Protein AF-A0A7C0VGX3-F1 (afdb_monomer_lite)

Radius of gyration: 17.6 Å; chains: 1; bounding box: 43×31×47 Å

Structure (mmCIF, N/CA/C/O backbone):
data_AF-A0A7C0VGX3-F1
#
_entry.id   AF-A0A7C0VGX3-F1
#
loop_
_atom_site.group_PDB
_atom_site.id
_atom_site.type_symbol
_atom_site.label_atom_id
_atom_site.label_alt_id
_atom_site.label_comp_id
_atom_site.label_asym_id
_atom_site.label_entity_id
_atom_site.label_seq_id
_atom_site.pdbx_PDB_ins_code
_atom_site.Cartn_x
_atom_site.Cartn_y
_atom_site.Cartn_z
_atom_site.occupancy
_atom_site.B_iso_or_equiv
_atom_site.auth_seq_id
_atom_site.auth_comp_id
_atom_site.auth_asym_id
_atom_site.auth_atom_id
_atom_site.pdbx_PDB_model_num
ATOM 1 N N . MET A 1 1 ? -13.820 -1.437 10.250 1.00 96.38 1 MET A N 1
ATOM 2 C CA . MET A 1 1 ? -12.338 -1.357 10.252 1.00 96.38 1 MET A CA 1
ATOM 3 C C . MET A 1 1 ? -11.871 0.095 10.330 1.00 96.38 1 MET A C 1
ATOM 5 O O . MET A 1 1 ? -12.613 0.971 9.898 1.00 96.38 1 MET A O 1
ATOM 9 N N . LEU A 1 2 ? -10.669 0.352 10.860 1.00 96.75 2 LEU A N 1
ATOM 10 C CA . LEU A 1 2 ? -10.049 1.684 10.857 1.00 96.75 2 LEU A CA 1
ATOM 11 C C . LEU A 1 2 ? -9.130 1.812 9.638 1.00 96.75 2 LEU A C 1
ATOM 13 O O . LEU A 1 2 ? -8.153 1.074 9.555 1.00 96.75 2 LEU A O 1
ATOM 17 N N . TYR A 1 3 ? -9.412 2.740 8.723 1.00 96.75 3 TYR A N 1
ATOM 18 C CA . TYR A 1 3 ? -8.511 3.057 7.612 1.00 96.75 3 TYR A CA 1
ATOM 19 C C . TYR A 1 3 ? -7.543 4.180 8.004 1.00 96.75 3 TYR A C 1
ATOM 21 O O . TYR A 1 3 ? -7.957 5.178 8.596 1.00 96.75 3 TYR A O 1
ATOM 29 N N . THR A 1 4 ? -6.262 4.016 7.680 1.00 95.44 4 THR A N 1
ATOM 30 C CA . THR A 1 4 ? -5.202 5.006 7.917 1.00 95.44 4 THR A CA 1
ATOM 31 C C . THR A 1 4 ? -4.576 5.421 6.592 1.00 95.44 4 THR A C 1
ATOM 33 O O . THR A 1 4 ? -4.555 4.638 5.645 1.00 95.44 4 THR A O 1
ATOM 36 N N . ILE A 1 5 ? -4.067 6.651 6.516 1.00 93.75 5 ILE A N 1
ATOM 37 C CA . ILE A 1 5 ? -3.496 7.231 5.290 1.00 93.75 5 ILE A CA 1
ATOM 38 C C . ILE A 1 5 ? -2.104 7.791 5.547 1.00 93.75 5 ILE A C 1
ATOM 40 O O . ILE A 1 5 ? -1.707 8.063 6.682 1.00 93.75 5 ILE A O 1
ATOM 44 N N . ASN A 1 6 ? -1.364 8.028 4.473 1.00 89.31 6 ASN A N 1
ATOM 45 C CA . ASN A 1 6 ? -0.208 8.902 4.504 1.00 89.31 6 ASN A CA 1
ATOM 46 C C . ASN A 1 6 ? -0.662 10.383 4.494 1.00 89.31 6 ASN A C 1
ATOM 48 O O . ASN A 1 6 ? -1.525 10.751 3.701 1.00 89.31 6 ASN A O 1
ATOM 52 N N . PRO A 1 7 ? -0.047 11.286 5.276 1.00 87.50 7 PRO A N 1
ATOM 53 C CA . PRO A 1 7 ? -0.296 12.724 5.218 1.00 87.50 7 PRO A CA 1
ATOM 54 C C . PRO A 1 7 ? -0.115 13.313 3.814 1.00 87.50 7 PRO A C 1
ATOM 56 O O . PRO A 1 7 ? -0.797 14.268 3.448 1.00 87.50 7 PRO A O 1
ATOM 59 N N . ARG A 1 8 ? 0.756 12.719 2.987 1.00 87.06 8 ARG A N 1
ATOM 60 C CA . ARG A 1 8 ? 0.879 13.092 1.573 1.00 87.06 8 ARG A CA 1
ATOM 61 C C . ARG A 1 8 ? -0.355 12.746 0.753 1.00 87.06 8 ARG A C 1
ATOM 63 O O . ARG A 1 8 ? -0.632 13.471 -0.193 1.00 87.06 8 ARG A O 1
ATOM 70 N N . GLU A 1 9 ? -1.089 11.689 1.084 1.00 89.75 9 GLU A N 1
ATOM 71 C CA . GLU A 1 9 ? -2.363 11.402 0.420 1.00 89.75 9 GLU A CA 1
ATOM 72 C C . GLU A 1 9 ? -3.372 12.508 0.715 1.00 89.75 9 GLU A C 1
ATOM 74 O O . GLU A 1 9 ? -3.961 13.048 -0.213 1.00 89.75 9 GLU A O 1
ATOM 79 N N . ALA A 1 10 ? -3.493 12.933 1.977 1.00 88.75 10 ALA A N 1
ATOM 80 C CA . ALA A 1 10 ? -4.389 14.030 2.341 1.00 88.75 10 ALA A CA 1
ATOM 81 C C . ALA A 1 10 ? -4.028 15.347 1.633 1.00 88.75 10 ALA A C 1
ATOM 83 O O . ALA A 1 10 ? -4.916 16.070 1.190 1.00 88.75 10 ALA A O 1
ATOM 84 N N . MET A 1 11 ? -2.732 15.656 1.523 1.00 90.25 11 MET A N 1
ATOM 85 C CA . MET A 1 11 ? -2.267 16.939 0.991 1.00 90.25 11 MET A CA 1
ATOM 86 C C . MET A 1 11 ? -2.138 16.972 -0.539 1.00 90.25 11 MET A C 1
ATOM 88 O O . MET A 1 11 ? -2.475 17.976 -1.159 1.00 90.25 11 MET A O 1
ATOM 92 N N . PHE A 1 12 ? -1.620 15.906 -1.151 1.00 91.19 12 PHE A N 1
ATOM 93 C CA . PHE A 1 12 ? -1.199 15.901 -2.559 1.00 91.19 12 PHE A CA 1
ATOM 94 C C . PHE A 1 12 ? -1.928 14.869 -3.417 1.00 91.19 12 PHE A C 1
ATOM 96 O O . PHE A 1 12 ? -2.030 15.059 -4.628 1.00 91.19 12 PHE A O 1
ATOM 103 N N . PHE A 1 13 ? -2.442 13.791 -2.821 1.00 90.75 13 PHE A N 1
ATOM 104 C CA . PHE A 1 13 ? -3.090 12.705 -3.560 1.00 90.75 13 PHE A CA 1
ATOM 105 C C . PHE A 1 13 ? -4.480 12.360 -3.006 1.00 90.75 13 PHE A C 1
ATOM 107 O O . PHE A 1 13 ? -4.767 11.185 -2.803 1.00 90.75 13 PHE A O 1
ATOM 114 N N . PRO A 1 14 ? -5.398 13.328 -2.810 1.00 91.06 14 PRO A N 1
ATOM 115 C CA . PRO A 1 14 ? -6.698 13.052 -2.184 1.00 91.06 14 PRO A CA 1
ATOM 116 C C . PRO A 1 14 ? -7.542 12.038 -2.975 1.00 91.06 14 PRO A C 1
ATOM 118 O O . PRO A 1 14 ? -8.427 11.378 -2.429 1.00 91.06 14 PRO A O 1
ATOM 121 N N . LEU A 1 15 ? -7.244 11.866 -4.268 1.00 93.62 15 LEU A N 1
ATOM 122 C CA . LEU A 1 15 ? -7.867 10.855 -5.116 1.00 93.62 15 LEU A CA 1
ATOM 123 C C . LEU A 1 15 ? -7.566 9.414 -4.667 1.00 93.62 15 LEU A C 1
ATOM 125 O O . LEU A 1 15 ? -8.409 8.551 -4.908 1.00 93.62 15 LEU A O 1
ATOM 129 N N . SER A 1 16 ? -6.434 9.136 -4.004 1.00 92.25 16 SER A N 1
ATOM 130 C CA . SER A 1 16 ? -6.150 7.797 -3.457 1.00 92.25 16 SER A CA 1
ATOM 131 C C . SER A 1 16 ? -7.124 7.446 -2.332 1.00 92.25 16 SER A C 1
ATOM 133 O O . SER A 1 16 ? -7.673 6.346 -2.308 1.00 92.25 16 SER A O 1
ATOM 135 N N . ILE A 1 17 ? -7.442 8.416 -1.470 1.00 93.56 17 ILE A N 1
ATOM 136 C CA . ILE A 1 17 ? -8.405 8.266 -0.372 1.00 93.56 17 ILE A CA 1
ATOM 137 C C . ILE A 1 17 ? -9.808 8.013 -0.934 1.00 93.56 17 ILE A C 1
ATOM 139 O O . ILE A 1 17 ? -10.510 7.105 -0.488 1.00 93.56 17 ILE A O 1
ATOM 143 N N . ILE A 1 18 ? -10.203 8.765 -1.968 1.00 95.25 18 ILE A N 1
ATOM 144 C CA . ILE A 1 18 ? -11.479 8.547 -2.664 1.00 95.25 18 ILE A CA 1
ATOM 145 C C . ILE A 1 18 ? -11.512 7.157 -3.317 1.00 95.25 18 ILE A C 1
ATOM 147 O O . ILE A 1 18 ? -12.539 6.480 -3.265 1.00 95.25 18 ILE A O 1
ATOM 151 N N . ALA A 1 19 ? -10.410 6.711 -3.927 1.00 95.56 19 ALA A N 1
ATOM 152 C CA . ALA A 1 19 ? -10.321 5.385 -4.530 1.00 95.56 19 ALA A CA 1
ATOM 153 C C . ALA A 1 19 ? -10.475 4.272 -3.481 1.00 95.56 19 ALA A C 1
ATOM 155 O O . ALA A 1 19 ? -11.266 3.353 -3.694 1.00 95.56 19 ALA A O 1
ATOM 156 N N . ALA A 1 20 ? -9.808 4.390 -2.329 1.00 96.25 20 ALA A N 1
ATOM 157 C CA . ALA A 1 20 ? -9.978 3.470 -1.206 1.00 96.25 20 ALA A CA 1
ATOM 158 C C . ALA A 1 20 ? -11.438 3.442 -0.720 1.00 96.25 20 ALA A C 1
ATOM 160 O O . ALA A 1 20 ? -12.037 2.371 -0.628 1.00 96.25 20 ALA A O 1
ATOM 161 N N . GLY A 1 21 ? -12.062 4.610 -0.530 1.00 96.88 21 GLY A N 1
ATOM 162 C CA . GLY A 1 21 ? -13.475 4.712 -0.155 1.00 96.88 21 GLY A CA 1
ATOM 163 C C . GLY A 1 21 ? -14.421 4.033 -1.155 1.00 96.88 21 GLY A C 1
ATOM 164 O O . GLY A 1 21 ? -15.338 3.322 -0.748 1.00 96.88 21 GLY A O 1
ATOM 165 N N . LYS A 1 22 ? -14.171 4.174 -2.465 1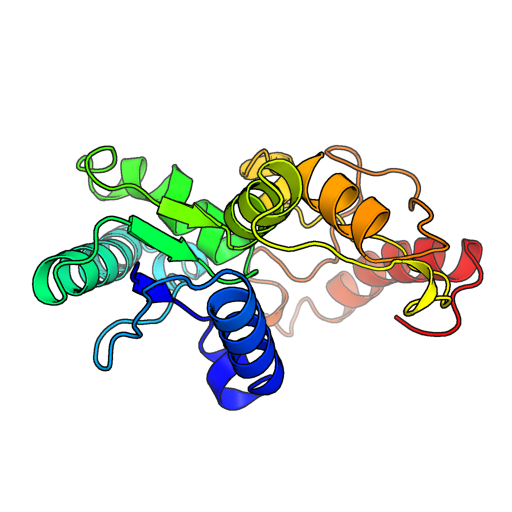.00 97.56 22 LYS A N 1
ATOM 166 C CA . LYS A 1 22 ? -14.938 3.481 -3.519 1.00 97.56 22 LYS A CA 1
ATOM 167 C C . LYS A 1 22 ? -14.773 1.964 -3.460 1.00 97.56 22 LYS A C 1
ATOM 169 O O . LYS A 1 22 ? -15.750 1.246 -3.656 1.00 97.56 22 LYS A O 1
ATOM 174 N N . ILE A 1 23 ? -13.565 1.475 -3.183 1.00 97.81 23 ILE A N 1
ATOM 175 C CA . ILE A 1 23 ? -13.302 0.042 -2.999 1.00 97.81 23 ILE A CA 1
ATOM 176 C C . ILE A 1 23 ? -14.081 -0.479 -1.788 1.00 97.81 23 ILE A C 1
ATOM 178 O O . ILE A 1 23 ? -14.755 -1.500 -1.890 1.00 97.81 23 ILE A O 1
ATOM 182 N N . PHE A 1 24 ? -14.037 0.232 -0.660 1.00 98.06 24 PHE A N 1
ATOM 183 C CA . PHE A 1 24 ? -14.751 -0.171 0.554 1.00 98.06 24 PHE A CA 1
ATOM 184 C C . PHE A 1 24 ? -16.265 -0.159 0.352 1.00 98.06 24 PHE A C 1
ATOM 186 O O . PHE A 1 24 ? -16.937 -1.111 0.740 1.00 98.06 24 PHE A O 1
ATOM 193 N N . TYR A 1 25 ? -16.790 0.859 -0.334 1.00 98.12 25 TYR A N 1
ATOM 194 C CA . TYR A 1 25 ? -18.196 0.918 -0.723 1.00 98.12 25 TYR A CA 1
ATOM 195 C C . TYR A 1 25 ? -18.595 -0.275 -1.602 1.00 98.12 25 TYR A C 1
ATOM 197 O O . TYR A 1 25 ? -19.573 -0.956 -1.305 1.00 98.12 25 TYR A O 1
ATOM 205 N N . ALA A 1 26 ? -17.812 -0.582 -2.643 1.00 98.12 26 ALA A N 1
ATOM 206 C CA . ALA A 1 26 ? -18.078 -1.713 -3.531 1.00 98.12 26 ALA A CA 1
ATOM 207 C C . ALA A 1 26 ? -18.038 -3.066 -2.798 1.00 98.12 26 ALA A C 1
ATOM 209 O O . ALA A 1 26 ? -18.820 -3.957 -3.115 1.00 98.12 26 ALA A O 1
ATOM 210 N N . ALA A 1 27 ? -17.161 -3.210 -1.801 1.00 98.19 27 ALA A N 1
ATOM 211 C CA . ALA A 1 27 ? -17.090 -4.395 -0.949 1.00 98.19 27 ALA A CA 1
ATOM 212 C C . ALA A 1 27 ? -18.186 -4.455 0.129 1.00 98.19 27 ALA A C 1
ATOM 214 O O . ALA A 1 27 ? -18.252 -5.459 0.842 1.00 98.19 27 ALA A O 1
ATOM 215 N N . GLN A 1 28 ? -19.002 -3.403 0.283 1.00 97.44 28 GLN A N 1
ATOM 216 C CA . GLN A 1 28 ? -19.931 -3.210 1.406 1.00 97.44 28 GLN A CA 1
ATOM 217 C C . GLN A 1 28 ? -19.226 -3.298 2.769 1.00 97.44 28 GLN A C 1
ATOM 219 O O . GLN A 1 28 ? -19.728 -3.891 3.720 1.00 97.44 28 GLN A O 1
ATOM 224 N N . GLU A 1 29 ? -18.011 -2.761 2.849 1.00 97.31 29 GLU A N 1
ATOM 225 C CA . GLU A 1 29 ? -17.216 -2.795 4.068 1.00 97.31 29 GLU A CA 1
ATOM 226 C C . GLU A 1 29 ? -17.634 -1.692 5.044 1.00 97.31 29 GLU A C 1
ATOM 228 O O . GLU A 1 29 ? -17.806 -0.534 4.659 1.00 97.31 29 GLU A O 1
ATOM 233 N N . SER A 1 30 ? -17.735 -2.039 6.328 1.00 97.25 30 SER A N 1
ATOM 234 C CA . SER A 1 30 ? -17.942 -1.060 7.393 1.00 97.25 30 SER A CA 1
ATOM 235 C C . SER A 1 30 ? -16.594 -0.473 7.795 1.00 97.25 30 SER A C 1
ATOM 237 O O . SER A 1 30 ? -15.740 -1.153 8.377 1.00 97.25 30 SER A O 1
ATOM 239 N N . TRP A 1 31 ? -16.369 0.799 7.479 1.00 97.19 31 TRP A N 1
ATOM 240 C CA . TRP A 1 31 ? -15.091 1.463 7.706 1.00 97.19 31 TRP A CA 1
ATOM 241 C C . TRP A 1 31 ? -15.265 2.866 8.272 1.00 97.19 31 TRP A C 1
ATOM 243 O O . TRP A 1 31 ? -16.307 3.498 8.124 1.00 97.19 31 TRP A O 1
ATOM 253 N N . THR A 1 32 ? -14.221 3.339 8.942 1.00 96.31 32 THR A N 1
ATOM 254 C CA . THR A 1 32 ? -14.146 4.699 9.470 1.00 96.31 32 THR A CA 1
ATOM 255 C C . THR A 1 32 ? -12.719 5.228 9.382 1.00 96.31 32 THR A C 1
ATOM 257 O O . THR A 1 32 ? -11.775 4.484 9.091 1.00 96.31 32 THR A O 1
ATOM 260 N N . PHE A 1 33 ? -12.575 6.519 9.650 1.00 91.56 33 PHE A N 1
ATOM 261 C CA . PHE A 1 33 ? -11.328 7.260 9.637 1.00 91.56 33 PHE A CA 1
ATOM 262 C C . PHE A 1 33 ? -11.205 8.068 10.933 1.00 91.56 33 PHE A C 1
ATOM 264 O O . PHE A 1 33 ? -12.169 8.684 11.384 1.00 91.56 33 PHE A O 1
ATOM 271 N N . SER A 1 34 ? -10.027 8.053 11.555 1.00 94.31 34 SER A N 1
ATOM 272 C CA . SER A 1 34 ? -9.790 8.768 12.814 1.00 94.31 34 SER A CA 1
ATOM 273 C C . SER A 1 34 ? -9.552 10.256 12.564 1.00 94.31 34 SER A C 1
ATOM 275 O O . SER A 1 34 ? -8.758 10.613 11.700 1.00 94.31 34 SER A O 1
ATOM 277 N N . SER A 1 35 ? -10.179 11.132 13.351 1.00 92.00 35 SER A N 1
ATOM 278 C CA . SER A 1 35 ? -9.936 12.582 13.298 1.00 92.00 35 SER A CA 1
ATOM 279 C C . SER A 1 35 ? -8.671 13.027 14.045 1.00 92.00 35 SER A C 1
ATOM 281 O O . SER A 1 35 ? -8.211 14.145 13.843 1.00 92.00 35 SER A O 1
ATOM 283 N N . GLU A 1 36 ? -8.103 12.174 14.903 1.00 89.62 36 GLU A N 1
ATOM 284 C CA . GLU A 1 36 ? -6.982 12.531 15.789 1.00 89.62 36 GLU A CA 1
ATOM 285 C C . GLU A 1 36 ? -5.676 11.823 15.408 1.00 89.62 36 GLU A C 1
ATOM 287 O O . GLU A 1 36 ? -4.600 12.403 15.512 1.00 89.62 36 GLU A O 1
ATOM 292 N N . ASN A 1 37 ? -5.750 10.554 14.989 1.00 89.56 37 ASN A N 1
ATOM 293 C CA . ASN A 1 37 ? -4.577 9.713 14.734 1.00 89.56 37 ASN A CA 1
ATOM 294 C C . ASN A 1 37 ? -4.832 8.800 13.531 1.00 89.56 37 ASN A C 1
ATOM 296 O O . ASN A 1 37 ? -5.389 7.711 13.681 1.00 89.56 37 ASN A O 1
ATOM 300 N N . PHE A 1 38 ? -4.434 9.265 12.349 1.00 89.94 38 PHE A N 1
ATOM 301 C CA . PHE A 1 38 ? -4.653 8.579 11.072 1.00 89.94 38 PHE A CA 1
ATOM 302 C C . PHE A 1 38 ? -3.377 8.365 10.246 1.00 89.94 38 PHE A C 1
ATOM 304 O O . PHE A 1 38 ? -3.442 7.696 9.217 1.00 89.94 38 PHE A O 1
ATOM 311 N N . ASP A 1 39 ? -2.241 8.941 10.659 1.00 91.19 39 ASP A N 1
ATOM 312 C CA . ASP A 1 39 ? -0.976 8.862 9.923 1.00 91.19 39 ASP A CA 1
ATOM 313 C C . ASP A 1 39 ? -0.334 7.479 10.061 1.00 91.19 39 ASP A C 1
ATOM 315 O O . ASP A 1 39 ? 0.033 7.052 11.155 1.00 91.19 39 ASP A O 1
ATOM 319 N N . VAL A 1 40 ? -0.144 6.808 8.928 1.00 90.38 40 VAL A N 1
ATOM 320 C CA . VAL A 1 40 ? 0.530 5.509 8.851 1.00 90.38 40 VAL A CA 1
ATOM 321 C C . VAL A 1 40 ? 2.053 5.599 8.714 1.00 90.38 40 VAL A C 1
ATOM 323 O O . VAL A 1 40 ? 2.753 4.605 8.877 1.00 90.38 40 VAL A O 1
ATOM 326 N N . THR A 1 41 ? 2.591 6.771 8.391 1.00 89.81 41 THR A N 1
ATOM 327 C CA . THR A 1 41 ? 3.990 6.964 7.989 1.00 89.81 41 THR A CA 1
ATOM 328 C C . THR A 1 41 ? 4.965 6.639 9.104 1.00 89.81 41 THR A C 1
ATOM 330 O O . THR A 1 41 ? 6.049 6.174 8.800 1.00 89.81 41 THR A O 1
ATOM 333 N N . ASN A 1 42 ? 4.618 6.867 10.371 1.00 90.94 42 ASN A N 1
ATOM 334 C CA . ASN A 1 42 ? 5.525 6.645 11.498 1.00 90.94 42 ASN A CA 1
ATOM 335 C C . ASN A 1 42 ? 6.911 7.297 11.263 1.00 90.94 42 ASN A C 1
ATOM 337 O O . ASN A 1 42 ? 7.906 6.651 10.911 1.00 90.94 42 ASN A O 1
ATOM 341 N N . TYR A 1 43 ? 6.970 8.618 11.443 1.00 88.69 43 TYR A N 1
ATOM 342 C CA . TYR A 1 43 ? 8.206 9.388 11.271 1.00 88.69 43 TYR A CA 1
ATOM 343 C C . TYR A 1 43 ? 9.300 9.037 12.293 1.00 88.69 43 TYR A C 1
ATOM 345 O O . TYR A 1 43 ? 10.466 9.317 12.033 1.00 88.69 43 TYR A O 1
ATOM 353 N N . GLY A 1 44 ? 8.964 8.361 13.397 1.00 90.69 44 GLY A N 1
ATOM 354 C CA . GLY A 1 44 ? 9.953 7.830 14.337 1.00 90.69 44 GLY A CA 1
ATOM 355 C C . GLY A 1 44 ? 10.886 6.825 13.661 1.00 90.69 44 GLY A C 1
ATOM 356 O O . GLY A 1 44 ? 12.101 6.990 13.720 1.00 90.69 44 GLY A O 1
ATOM 357 N N . LEU A 1 45 ? 10.341 5.866 12.895 1.00 87.88 45 LEU A N 1
ATOM 358 C CA . LEU A 1 45 ? 11.166 4.953 12.088 1.00 87.88 45 LEU A CA 1
ATOM 359 C C . LEU A 1 45 ? 11.998 5.708 11.043 1.00 87.88 45 LEU A C 1
ATOM 361 O O . LEU A 1 45 ? 13.142 5.351 10.782 1.00 87.88 45 LEU A O 1
ATOM 365 N N . TYR A 1 46 ? 11.425 6.747 10.432 1.00 83.31 46 TYR A N 1
ATOM 366 C CA . TYR A 1 46 ? 12.120 7.543 9.420 1.00 83.31 46 TYR A CA 1
ATOM 367 C C . TYR A 1 46 ? 13.353 8.266 9.986 1.00 83.31 46 TYR A C 1
ATOM 369 O O . TYR A 1 46 ? 14.374 8.349 9.302 1.00 83.31 46 TYR A O 1
ATOM 377 N N . SER A 1 47 ? 13.261 8.757 11.223 1.00 87.12 47 SER A N 1
ATOM 378 C CA . SER A 1 47 ? 14.335 9.473 11.922 1.00 87.12 47 SER A CA 1
ATOM 379 C C . SER A 1 47 ? 15.236 8.568 12.772 1.00 87.12 47 SER A C 1
ATOM 381 O O . SER A 1 47 ? 16.234 9.044 13.303 1.00 87.12 47 SER A O 1
ATOM 383 N N . GLY A 1 48 ? 14.921 7.274 12.894 1.00 88.75 48 GLY A N 1
ATOM 384 C CA . GLY A 1 48 ? 15.656 6.338 13.752 1.00 88.75 48 GLY A CA 1
ATOM 385 C C . GLY A 1 48 ? 15.369 6.502 15.251 1.00 88.75 48 GLY A C 1
ATOM 386 O O . GLY A 1 48 ? 16.167 6.066 16.076 1.00 88.75 48 GLY A O 1
ATOM 387 N N . GLU A 1 49 ? 14.244 7.120 15.612 1.00 92.94 49 GLU A N 1
ATOM 388 C CA . GLU A 1 49 ? 13.837 7.365 16.996 1.00 92.94 49 GLU A CA 1
ATOM 389 C C . GLU A 1 49 ? 12.793 6.338 17.444 1.00 92.94 49 GLU A C 1
ATOM 391 O O . GLU A 1 49 ? 11.593 6.487 17.192 1.00 92.94 49 GLU A O 1
ATOM 396 N N . ASN A 1 50 ? 13.253 5.284 18.123 1.00 92.69 50 ASN A N 1
ATOM 397 C CA . ASN A 1 50 ? 12.409 4.159 18.539 1.00 92.69 50 ASN A CA 1
ATOM 398 C C . ASN A 1 50 ? 11.269 4.572 19.484 1.00 92.69 50 ASN A C 1
ATOM 400 O O . ASN A 1 50 ? 10.162 4.056 19.349 1.00 92.69 50 ASN A O 1
ATOM 404 N N . ASP A 1 51 ? 11.501 5.523 20.392 1.00 93.19 51 ASP A N 1
ATOM 405 C CA . ASP A 1 51 ? 10.475 5.977 21.342 1.00 93.19 51 ASP A CA 1
ATOM 406 C C . ASP A 1 51 ? 9.341 6.728 20.630 1.00 93.19 51 ASP A C 1
ATOM 408 O O . ASP A 1 51 ? 8.158 6.492 20.888 1.00 93.19 51 ASP A O 1
ATOM 412 N N . LEU A 1 52 ? 9.684 7.580 19.656 1.00 93.94 52 LEU A N 1
ATOM 413 C CA . LEU A 1 52 ? 8.694 8.220 18.790 1.00 93.94 52 LEU A CA 1
ATOM 414 C C . LEU A 1 52 ? 7.982 7.192 17.912 1.00 93.94 52 LEU A C 1
ATOM 416 O O . LEU A 1 52 ? 6.770 7.283 17.705 1.00 93.94 52 LEU A O 1
ATOM 420 N N . ALA A 1 53 ? 8.711 6.189 17.425 1.00 92.88 53 ALA A N 1
ATOM 421 C CA . ALA A 1 53 ? 8.132 5.134 16.613 1.00 92.88 53 ALA A CA 1
ATOM 422 C C . ALA A 1 53 ? 7.111 4.298 17.403 1.00 92.88 53 ALA A C 1
ATOM 424 O O . ALA A 1 53 ? 6.011 4.047 16.900 1.00 92.88 53 ALA A O 1
ATOM 425 N N . ALA A 1 54 ? 7.420 3.958 18.660 1.00 91.62 54 ALA A N 1
ATOM 426 C CA . ALA A 1 54 ? 6.484 3.345 19.599 1.00 91.62 54 ALA A CA 1
ATOM 427 C C . ALA A 1 54 ? 5.259 4.236 19.829 1.00 91.62 54 ALA A C 1
ATOM 429 O O . ALA A 1 54 ? 4.123 3.756 19.758 1.00 91.62 54 ALA A O 1
ATOM 430 N N . LEU A 1 55 ? 5.474 5.531 20.081 1.00 92.25 55 LEU A N 1
ATOM 431 C CA . LEU A 1 55 ? 4.407 6.489 20.360 1.00 92.25 55 LEU A CA 1
ATOM 432 C C . LEU A 1 55 ? 3.407 6.579 19.202 1.00 92.25 55 LEU A C 1
ATOM 434 O O . LEU A 1 55 ? 2.197 6.504 19.433 1.00 92.25 55 LEU A O 1
ATOM 438 N N . PHE A 1 56 ? 3.887 6.721 17.964 1.00 92.25 56 PHE A N 1
ATOM 439 C CA . PHE A 1 56 ? 3.019 6.847 16.791 1.00 92.25 56 PHE A CA 1
ATOM 440 C C . PHE A 1 56 ? 2.206 5.579 16.537 1.00 92.25 56 PHE A C 1
ATOM 442 O O . PHE A 1 56 ? 0.985 5.659 16.390 1.00 92.25 56 PHE A O 1
ATOM 449 N N . SER A 1 57 ? 2.837 4.407 16.577 1.00 90.62 57 SER A N 1
ATOM 450 C CA . SER A 1 57 ? 2.112 3.146 16.411 1.00 90.62 57 SER A CA 1
ATOM 451 C C . SER A 1 57 ? 1.086 2.913 17.531 1.00 90.62 57 SER A C 1
ATOM 453 O O . SER A 1 57 ? -0.042 2.491 17.276 1.00 90.62 57 SER A O 1
ATOM 455 N N . THR A 1 58 ? 1.429 3.265 18.775 1.00 90.19 58 THR A N 1
ATOM 456 C CA . THR A 1 58 ? 0.514 3.164 19.927 1.00 90.19 58 THR A CA 1
ATOM 457 C C . THR A 1 58 ? -0.701 4.081 19.771 1.00 90.19 58 THR A C 1
ATOM 459 O O . THR A 1 58 ? -1.813 3.713 20.146 1.00 90.19 58 THR A O 1
ATOM 462 N N . ARG A 1 59 ? -0.533 5.274 19.189 1.00 91.75 59 ARG A N 1
ATOM 463 C CA . ARG A 1 59 ? -1.651 6.189 18.911 1.00 91.75 59 ARG A CA 1
ATOM 464 C C . ARG A 1 59 ? -2.650 5.600 17.917 1.00 91.75 59 ARG A C 1
ATOM 466 O O . ARG A 1 59 ? -3.853 5.744 18.129 1.00 91.75 59 ARG A O 1
ATOM 473 N N . LEU A 1 60 ? -2.176 4.905 16.881 1.00 91.19 60 LEU A N 1
ATOM 474 C CA . LEU A 1 60 ? -3.055 4.213 15.932 1.00 91.19 60 LEU A CA 1
ATOM 475 C C . LEU A 1 60 ? -3.841 3.083 16.605 1.00 91.19 60 LEU A C 1
ATOM 477 O O . LEU A 1 60 ? -5.046 2.960 16.385 1.00 91.19 60 LEU A O 1
ATOM 481 N N . ILE A 1 61 ? -3.187 2.304 17.472 1.00 91.12 61 ILE A N 1
ATOM 482 C CA . ILE A 1 61 ? -3.847 1.268 18.279 1.00 91.12 61 ILE A CA 1
ATOM 483 C C . ILE A 1 61 ? -4.948 1.879 19.154 1.00 91.12 61 ILE A C 1
ATOM 485 O O . ILE A 1 61 ? -6.097 1.444 19.089 1.00 91.12 61 ILE A O 1
ATOM 489 N N . LYS A 1 62 ? -4.636 2.944 19.900 1.00 91.88 62 LYS A N 1
ATOM 490 C CA . LYS A 1 62 ? -5.615 3.629 20.756 1.00 91.88 62 LYS A CA 1
ATOM 491 C C . LYS A 1 62 ? -6.787 4.200 19.960 1.00 91.88 62 LYS A C 1
ATOM 493 O O . LYS A 1 62 ? -7.926 4.125 20.409 1.00 91.88 62 LYS A O 1
ATOM 498 N N . ALA A 1 63 ? -6.538 4.746 18.769 1.00 93.88 63 ALA A N 1
ATOM 499 C CA . ALA A 1 63 ? -7.606 5.226 17.894 1.00 93.88 63 ALA A CA 1
ATOM 500 C C . ALA A 1 63 ? -8.516 4.085 17.423 1.00 93.88 63 ALA A C 1
ATOM 502 O O . ALA A 1 63 ? -9.737 4.229 17.436 1.00 93.88 63 ALA A O 1
ATOM 503 N N . LYS A 1 64 ? -7.934 2.933 17.064 1.00 93.75 64 LYS A N 1
ATOM 504 C CA . LYS A 1 64 ? -8.684 1.723 16.707 1.00 93.75 64 LYS A CA 1
ATOM 505 C C . LYS A 1 64 ? -9.598 1.283 17.853 1.00 93.75 64 LYS A C 1
ATOM 507 O O . LYS A 1 64 ? -10.764 0.989 17.608 1.00 93.75 64 LYS A O 1
ATOM 512 N N . GLU A 1 65 ? -9.083 1.249 19.080 1.00 93.62 65 GLU A N 1
ATOM 513 C CA . GLU A 1 65 ? -9.841 0.870 20.280 1.00 93.62 65 GLU A CA 1
ATOM 514 C C . GLU A 1 65 ? -10.952 1.870 20.606 1.00 93.62 65 GLU A C 1
ATOM 516 O O . GLU A 1 65 ? -12.105 1.471 20.751 1.00 93.62 65 GLU A O 1
ATOM 521 N N . LYS A 1 66 ? -10.636 3.172 20.629 1.00 95.44 66 LYS A N 1
ATOM 522 C CA . LYS A 1 66 ? -11.600 4.259 20.878 1.00 95.44 66 LYS A CA 1
ATOM 523 C C . LYS A 1 66 ? -12.774 4.229 19.897 1.00 95.44 66 LYS A C 1
ATOM 525 O O . LYS A 1 66 ? -13.901 4.512 20.284 1.00 95.44 66 LYS A O 1
ATOM 530 N N . LEU A 1 67 ? -12.513 3.882 18.637 1.00 96.50 67 LEU A N 1
ATOM 531 C CA . LEU A 1 67 ? -13.524 3.793 17.580 1.00 96.50 67 LEU A CA 1
ATOM 532 C C . LEU A 1 67 ? -14.181 2.405 17.474 1.00 96.50 67 LEU A C 1
ATOM 534 O O . LEU A 1 67 ? -14.923 2.161 16.525 1.00 96.50 67 LEU A O 1
ATOM 538 N N . GLY A 1 68 ? -13.886 1.471 18.387 1.00 95.81 68 GLY A N 1
ATOM 539 C CA . GLY A 1 68 ? -14.462 0.121 18.380 1.00 95.81 68 GLY A CA 1
ATOM 540 C C . GLY A 1 68 ? -14.102 -0.712 17.142 1.00 95.81 68 GLY A C 1
ATOM 541 O O . GLY A 1 68 ? -14.810 -1.653 16.782 1.00 95.81 68 GLY A O 1
ATOM 542 N N . CYS A 1 69 ? -13.015 -0.370 16.448 1.00 95.94 69 CYS A N 1
ATOM 543 C CA . CYS A 1 69 ? -12.599 -1.051 15.230 1.00 95.94 69 CYS A CA 1
ATOM 544 C C . CYS A 1 69 ? -11.873 -2.366 15.541 1.00 95.94 69 CYS A C 1
ATOM 546 O O . CYS A 1 69 ? -11.036 -2.454 16.440 1.00 95.94 69 CYS A O 1
ATOM 548 N N . GLN A 1 70 ? -12.144 -3.396 14.740 1.00 94.81 70 GLN A N 1
ATOM 549 C CA . GLN A 1 70 ? -11.518 -4.712 14.914 1.00 94.81 70 GLN A CA 1
ATOM 550 C C . GLN A 1 70 ? -10.072 -4.734 14.404 1.00 94.81 70 GLN A C 1
ATOM 552 O O . GLN A 1 70 ? -9.182 -5.263 15.070 1.00 94.81 70 GLN A O 1
ATOM 557 N N . GLU A 1 71 ? -9.816 -4.078 13.273 1.00 94.81 71 GLU A N 1
ATOM 558 C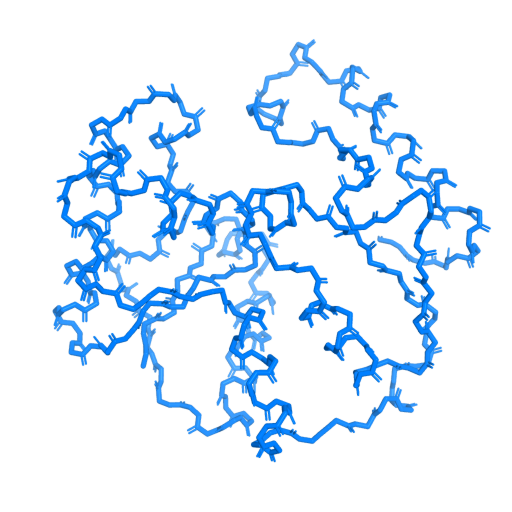 CA . GLU A 1 71 ? -8.511 -4.059 12.614 1.00 94.81 71 GLU A CA 1
ATOM 559 C C . GLU A 1 71 ? -8.137 -2.684 12.061 1.00 94.81 71 GLU A C 1
ATOM 561 O O . GLU A 1 71 ? -9.012 -1.844 11.816 1.00 94.81 71 GLU A O 1
ATOM 566 N N . ILE A 1 72 ? -6.830 -2.485 11.879 1.00 95.00 72 ILE A N 1
ATOM 567 C CA . ILE A 1 72 ? -6.228 -1.312 11.236 1.00 95.00 72 ILE A CA 1
ATOM 568 C C . ILE A 1 72 ? -5.851 -1.689 9.807 1.00 95.00 72 ILE A C 1
ATOM 570 O O . ILE A 1 72 ? -5.094 -2.637 9.589 1.00 95.00 72 ILE A O 1
ATOM 574 N N . ILE A 1 73 ? -6.348 -0.921 8.845 1.00 96.50 73 ILE A N 1
ATOM 575 C CA . ILE A 1 73 ? -6.001 -1.039 7.434 1.00 96.50 73 ILE A CA 1
ATOM 576 C C . ILE A 1 73 ? -5.086 0.114 7.063 1.00 96.50 73 ILE A C 1
ATOM 578 O O . ILE A 1 73 ? -5.483 1.276 7.091 1.00 96.50 73 ILE A O 1
ATOM 582 N N . LEU A 1 74 ? -3.863 -0.244 6.703 1.00 95.19 74 LEU A N 1
ATOM 583 C CA . LEU A 1 74 ? -2.817 0.662 6.270 1.00 95.19 74 LEU A CA 1
ATOM 584 C C . LEU A 1 74 ? -2.991 0.951 4.776 1.00 95.19 74 LEU A C 1
ATOM 586 O O . LEU A 1 74 ? -3.114 0.008 3.986 1.00 95.19 74 LEU A O 1
ATOM 590 N N . ALA A 1 75 ? -2.965 2.228 4.390 1.00 94.00 75 ALA A N 1
ATOM 591 C CA . ALA A 1 75 ? -2.854 2.645 2.990 1.00 94.00 75 ALA A CA 1
ATOM 592 C C . ALA A 1 75 ? -1.618 2.036 2.288 1.00 94.00 75 ALA A C 1
ATOM 594 O O . ALA A 1 75 ? -0.817 1.302 2.874 1.00 94.00 75 ALA A O 1
ATOM 595 N N . GLU A 1 76 ? -1.433 2.330 1.005 1.00 89.00 76 GLU A N 1
ATOM 596 C CA . GLU A 1 76 ? -0.433 1.696 0.135 1.00 89.00 76 GLU A CA 1
ATOM 597 C C . GLU A 1 76 ? 1.033 1.947 0.535 1.00 89.00 76 GLU A C 1
ATOM 599 O O . GLU A 1 76 ? 1.949 1.325 -0.011 1.00 89.00 76 GLU A O 1
ATOM 604 N N . CYS A 1 77 ? 1.287 2.849 1.488 1.00 90.50 77 CYS A N 1
ATOM 605 C CA . CYS A 1 77 ? 2.628 3.209 1.925 1.00 90.50 77 CYS A CA 1
ATOM 606 C C . CYS A 1 77 ? 3.403 1.998 2.474 1.00 90.50 77 CYS A C 1
ATOM 608 O O . CYS A 1 77 ? 3.215 1.577 3.614 1.00 90.50 77 CYS A O 1
ATOM 610 N N . GLY A 1 78 ? 4.371 1.494 1.702 1.00 91.00 78 GLY A N 1
ATOM 611 C CA . GLY A 1 78 ? 5.189 0.358 2.129 1.00 91.00 78 GLY A CA 1
ATOM 612 C C . GLY A 1 78 ? 5.956 0.598 3.432 1.00 91.00 78 GLY A C 1
ATOM 613 O O . GLY A 1 78 ? 6.031 -0.291 4.269 1.00 91.00 78 GLY A O 1
ATOM 614 N N . HIS A 1 79 ? 6.506 1.798 3.637 1.00 91.38 79 HIS A N 1
ATOM 615 C CA . HIS A 1 79 ? 7.187 2.154 4.893 1.00 91.38 79 HIS A CA 1
ATOM 616 C C . HIS A 1 79 ? 6.224 2.114 6.090 1.00 91.38 79 HIS A C 1
ATOM 618 O O . HIS A 1 79 ? 6.557 1.575 7.147 1.00 91.38 79 HIS A O 1
ATOM 624 N N . GLY A 1 80 ? 5.009 2.631 5.901 1.00 92.25 80 GLY A N 1
ATOM 625 C CA . GLY A 1 80 ? 3.949 2.557 6.899 1.00 92.25 80 GLY A CA 1
ATOM 626 C C . GLY A 1 80 ? 3.527 1.118 7.199 1.00 92.25 80 GLY A C 1
ATOM 627 O O . GLY A 1 80 ? 3.332 0.760 8.358 1.00 92.25 80 GLY A O 1
ATOM 628 N N . TYR A 1 81 ? 3.482 0.263 6.173 1.00 92.94 81 TYR A N 1
ATOM 629 C CA . TYR A 1 81 ? 3.264 -1.171 6.345 1.00 92.94 81 TYR A CA 1
ATOM 630 C C . TYR A 1 81 ? 4.360 -1.823 7.191 1.00 92.94 81 TYR A C 1
ATOM 632 O O . TYR A 1 81 ? 4.046 -2.447 8.199 1.00 92.94 81 TYR A O 1
ATOM 640 N N . ASN A 1 82 ? 5.637 -1.628 6.846 1.00 91.06 82 ASN A N 1
ATOM 641 C CA . ASN A 1 82 ? 6.740 -2.241 7.590 1.00 91.06 82 ASN A CA 1
ATOM 642 C C . ASN A 1 82 ? 6.773 -1.797 9.061 1.00 91.06 82 ASN A C 1
ATOM 644 O O . ASN A 1 82 ? 6.869 -2.631 9.961 1.00 91.06 82 ASN A O 1
ATOM 648 N N . SER A 1 83 ? 6.629 -0.491 9.306 1.00 91.44 83 SER A N 1
ATOM 649 C CA . SER A 1 83 ? 6.644 0.070 10.663 1.00 91.44 83 SER A CA 1
ATOM 650 C C . SER A 1 83 ? 5.517 -0.468 11.543 1.00 91.44 83 SER A C 1
ATOM 652 O O . SER A 1 83 ? 5.758 -0.861 12.681 1.00 91.44 83 SER A O 1
ATOM 654 N N . ASN A 1 84 ? 4.287 -0.503 11.029 1.00 91.38 84 ASN A N 1
ATOM 655 C CA . ASN A 1 84 ? 3.112 -0.840 11.834 1.00 91.38 84 ASN A CA 1
ATOM 656 C C . ASN A 1 84 ? 2.776 -2.336 11.848 1.00 91.38 84 ASN A C 1
ATOM 658 O O . ASN A 1 84 ? 2.058 -2.771 12.745 1.00 91.38 84 ASN A O 1
ATOM 662 N N . ARG A 1 85 ? 3.260 -3.128 10.881 1.00 90.19 85 ARG A N 1
ATOM 663 C CA . ARG A 1 85 ? 3.044 -4.585 10.848 1.00 90.19 85 ARG A CA 1
ATOM 664 C C . ARG A 1 85 ? 4.174 -5.365 11.516 1.00 90.19 85 ARG A C 1
ATOM 666 O O . ARG A 1 85 ? 3.882 -6.355 12.178 1.00 90.19 85 ARG A O 1
ATOM 673 N N . TRP A 1 86 ? 5.426 -4.935 11.340 1.00 89.19 86 TRP A N 1
ATOM 674 C CA . TRP A 1 86 ? 6.601 -5.707 11.759 1.00 89.19 86 TRP A CA 1
ATOM 675 C C . TRP A 1 86 ? 7.402 -5.006 12.860 1.00 89.19 86 TRP A C 1
ATOM 677 O O . TRP A 1 86 ? 7.540 -5.548 13.954 1.00 89.19 86 TRP A O 1
ATOM 687 N N . GLU A 1 87 ? 7.878 -3.783 12.616 1.00 89.69 87 GLU A N 1
ATOM 688 C CA . GLU A 1 87 ? 8.821 -3.106 13.529 1.00 89.69 87 GLU A CA 1
ATOM 689 C C . GLU A 1 87 ? 8.199 -2.688 14.866 1.00 89.69 87 GLU A C 1
ATOM 691 O O . GLU A 1 87 ? 8.883 -2.620 15.886 1.00 89.69 87 GLU A O 1
ATOM 696 N N . ILE A 1 88 ? 6.886 -2.452 14.893 1.00 88.62 88 ILE A N 1
ATOM 697 C CA . ILE A 1 88 ? 6.138 -2.112 16.108 1.00 88.62 88 ILE A CA 1
ATOM 698 C C . ILE A 1 88 ? 6.405 -3.088 17.269 1.00 88.62 88 ILE A C 1
ATOM 700 O O . ILE A 1 88 ? 6.382 -2.674 18.434 1.00 88.62 88 ILE A O 1
ATOM 704 N N . PHE A 1 89 ? 6.694 -4.361 16.971 1.00 85.88 89 PHE A N 1
ATOM 705 C CA . PHE A 1 89 ? 7.051 -5.371 17.969 1.00 85.88 89 PHE A CA 1
ATOM 706 C C . PHE A 1 89 ? 8.327 -5.004 18.715 1.00 85.88 89 PHE A C 1
ATOM 708 O O . PHE A 1 89 ? 8.354 -5.041 19.946 1.00 85.88 89 PHE A O 1
ATOM 715 N N . SER A 1 90 ? 9.343 -4.573 17.973 1.00 87.12 90 SER A N 1
ATOM 716 C CA . SER A 1 90 ? 10.646 -4.185 18.502 1.00 87.12 90 SER A CA 1
ATOM 717 C C . SER A 1 90 ? 10.555 -2.977 19.437 1.00 87.12 90 SER A C 1
ATOM 719 O O . SER A 1 90 ? 11.305 -2.907 20.408 1.00 87.12 90 SER A O 1
ATOM 721 N N . TRP A 1 91 ? 9.633 -2.041 19.181 1.00 88.75 91 TRP A N 1
ATOM 722 C CA . TRP A 1 91 ? 9.533 -0.804 19.965 1.00 88.75 91 TRP A CA 1
ATOM 723 C C . TRP A 1 91 ? 8.614 -0.907 21.174 1.00 88.75 91 TRP A C 1
ATOM 725 O O . TRP A 1 91 ? 8.927 -0.398 22.243 1.00 88.75 91 TRP A O 1
ATOM 735 N N . THR A 1 92 ? 7.458 -1.546 21.012 1.00 82.94 92 THR A N 1
ATOM 736 C CA . THR A 1 92 ? 6.431 -1.547 22.064 1.00 82.94 92 THR A CA 1
ATOM 737 C C . THR A 1 92 ? 6.527 -2.767 22.967 1.00 82.94 92 THR A C 1
ATOM 739 O O . THR A 1 92 ? 5.993 -2.745 24.072 1.00 82.94 92 THR A O 1
ATOM 742 N N . ARG A 1 93 ? 7.133 -3.865 22.485 1.00 73.94 93 ARG A N 1
ATOM 743 C CA . ARG A 1 93 ? 6.990 -5.221 23.049 1.00 73.94 93 ARG A CA 1
ATOM 744 C C . ARG A 1 93 ? 5.531 -5.668 23.256 1.00 73.94 93 ARG A C 1
ATOM 746 O O . ARG A 1 93 ? 5.290 -6.701 23.868 1.00 73.94 93 ARG A O 1
ATOM 753 N N . GLN A 1 94 ? 4.563 -4.916 22.726 1.00 63.03 94 GLN A N 1
ATOM 754 C CA . GLN A 1 94 ? 3.123 -5.175 22.804 1.00 63.03 94 GLN A CA 1
ATOM 755 C C . GLN A 1 94 ? 2.575 -5.745 21.486 1.00 63.03 94 GLN A C 1
ATOM 757 O O . GLN A 1 94 ? 1.386 -6.048 21.376 1.00 63.03 94 GLN A O 1
ATOM 762 N N . ALA A 1 95 ? 3.407 -5.891 20.452 1.00 49.09 95 ALA A N 1
ATOM 763 C CA . ALA A 1 95 ? 2.888 -6.089 19.108 1.00 49.09 95 ALA A CA 1
ATOM 764 C C . ALA A 1 95 ? 2.680 -7.559 18.740 1.00 49.09 95 ALA A C 1
ATOM 766 O O . ALA A 1 95 ? 3.474 -8.174 18.038 1.00 49.09 95 ALA A O 1
ATOM 767 N N . GLN A 1 96 ? 1.545 -8.086 19.180 1.00 55.28 96 GLN A N 1
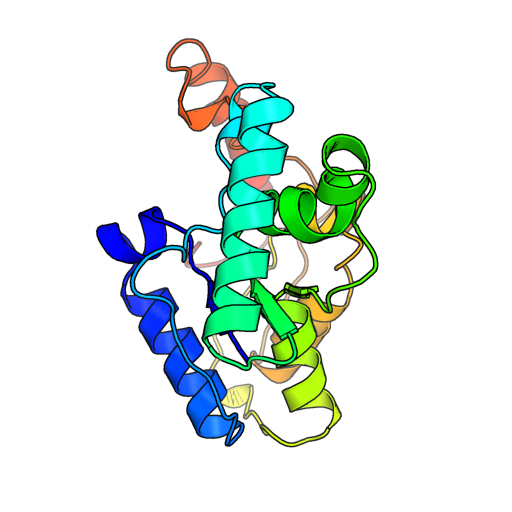ATOM 768 C CA . GLN A 1 96 ? 0.753 -9.036 18.391 1.00 55.28 96 GLN A CA 1
ATOM 769 C C . GLN A 1 96 ? -0.742 -9.012 18.755 1.00 55.28 96 GLN A C 1
ATOM 771 O O . GLN A 1 96 ? -1.510 -9.824 18.251 1.00 55.28 96 GLN A O 1
ATOM 776 N N . VAL A 1 97 ? -1.193 -8.064 19.589 1.00 59.22 97 VAL A N 1
ATOM 777 C CA . VAL A 1 97 ? -2.581 -8.049 20.086 1.00 59.22 97 VAL A CA 1
ATOM 778 C C . VAL A 1 97 ? -3.576 -7.483 19.059 1.00 59.22 97 VAL A C 1
ATOM 780 O O . VAL A 1 97 ? -4.771 -7.759 19.140 1.00 59.22 97 VAL A O 1
ATOM 783 N N . HIS A 1 98 ? -3.124 -6.722 18.054 1.00 77.94 98 HIS A N 1
ATOM 784 C CA . HIS A 1 98 ? -4.026 -6.058 17.106 1.00 77.94 98 HIS A CA 1
ATOM 785 C C . HIS A 1 98 ? -3.819 -6.511 15.664 1.00 77.94 98 HIS A C 1
ATOM 787 O O . HIS A 1 98 ? -2.703 -6.558 15.150 1.00 77.94 98 HIS A O 1
ATOM 793 N N . LYS A 1 99 ? -4.937 -6.788 14.989 1.00 89.81 99 LYS A N 1
ATOM 794 C CA . LYS A 1 99 ? -4.973 -7.127 13.569 1.00 89.81 99 LYS A CA 1
ATOM 795 C C . LYS A 1 99 ? -4.654 -5.880 12.735 1.00 89.81 99 LYS A C 1
ATOM 797 O O . LYS A 1 99 ? -5.392 -4.894 12.777 1.00 89.81 99 LYS A O 1
ATOM 802 N N . VAL A 1 100 ? -3.548 -5.930 11.995 1.00 92.19 100 VAL A N 1
ATOM 803 C CA . VAL A 1 100 ? -3.064 -4.857 11.112 1.00 92.19 100 VAL A CA 1
ATOM 804 C C . VAL A 1 100 ? -2.836 -5.433 9.720 1.00 92.19 100 VAL A C 1
ATOM 806 O O . VAL A 1 100 ? -2.133 -6.433 9.589 1.00 92.19 100 VAL A O 1
ATOM 809 N N . ARG A 1 101 ? -3.391 -4.820 8.673 1.00 94.38 101 ARG A N 1
ATOM 810 C CA . ARG A 1 101 ? -3.251 -5.279 7.280 1.00 94.38 101 ARG A CA 1
ATOM 811 C C . ARG A 1 101 ? -2.959 -4.132 6.333 1.00 94.38 101 ARG A C 1
ATOM 813 O O . ARG A 1 101 ? -3.391 -3.009 6.558 1.00 94.38 101 ARG A O 1
ATOM 820 N N . SER A 1 102 ? -2.273 -4.426 5.239 1.00 95.81 102 SER A N 1
ATOM 821 C CA . SER A 1 102 ? -2.235 -3.542 4.081 1.00 95.81 102 SER A CA 1
ATOM 822 C C . SER A 1 102 ? -3.587 -3.547 3.366 1.00 95.81 102 SER A C 1
ATOM 824 O O . SER A 1 102 ? -4.244 -4.586 3.259 1.00 95.81 102 SER A O 1
ATOM 826 N N . ILE A 1 103 ? -3.954 -2.416 2.767 1.00 96.69 103 ILE A N 1
ATOM 827 C CA . ILE A 1 103 ? -5.047 -2.333 1.794 1.00 96.69 103 ILE A CA 1
ATOM 828 C C . ILE A 1 103 ? -4.890 -3.355 0.650 1.00 96.69 103 ILE A C 1
ATOM 830 O O . ILE A 1 103 ? -5.882 -3.849 0.127 1.00 96.69 103 ILE A O 1
ATOM 834 N N . ILE A 1 104 ? -3.661 -3.754 0.307 1.00 97.44 104 ILE A N 1
ATOM 835 C CA . ILE A 1 104 ? -3.377 -4.764 -0.724 1.00 97.44 104 ILE A CA 1
ATOM 836 C C . ILE A 1 104 ? -3.853 -6.156 -0.283 1.00 97.44 104 ILE A C 1
ATOM 838 O O . ILE A 1 104 ? -4.492 -6.865 -1.062 1.00 97.44 104 ILE A O 1
ATOM 842 N N . GLU A 1 105 ? -3.602 -6.539 0.974 1.00 97.62 105 GLU A N 1
ATOM 843 C CA . GLU A 1 105 ? -4.122 -7.793 1.543 1.00 97.62 105 GLU A CA 1
ATOM 844 C C . GLU A 1 105 ? -5.654 -7.784 1.536 1.00 97.62 105 GLU A C 1
ATOM 846 O O . GLU A 1 105 ? -6.285 -8.805 1.271 1.00 97.62 105 GLU A O 1
ATOM 851 N N . LEU A 1 106 ? -6.255 -6.628 1.826 1.00 97.69 106 LEU A N 1
ATOM 852 C CA . LEU A 1 106 ? -7.701 -6.464 1.905 1.00 97.69 106 LEU A CA 1
ATOM 853 C C . LEU A 1 106 ? -8.377 -6.543 0.529 1.00 97.69 106 LEU A C 1
ATOM 855 O O . LEU A 1 106 ? -9.342 -7.281 0.354 1.00 97.69 106 LEU A O 1
ATOM 859 N N . ILE A 1 107 ? -7.840 -5.848 -0.477 1.00 98.31 107 ILE A N 1
ATOM 860 C CA . ILE A 1 107 ? -8.347 -5.922 -1.855 1.00 98.31 107 ILE A CA 1
ATOM 861 C C . ILE A 1 107 ? -8.214 -7.353 -2.390 1.00 98.31 107 ILE A C 1
ATOM 863 O O . ILE A 1 107 ? -9.136 -7.862 -3.024 1.00 98.31 107 ILE A O 1
ATOM 867 N N . THR A 1 108 ? -7.096 -8.025 -2.107 1.00 98.44 108 THR A N 1
ATOM 868 C CA . THR A 1 108 ? -6.890 -9.429 -2.496 1.00 98.44 108 THR A CA 1
ATOM 869 C C . THR A 1 108 ? -7.967 -10.337 -1.902 1.00 98.44 108 THR A C 1
ATOM 871 O O . THR A 1 108 ? -8.524 -11.182 -2.607 1.00 98.44 108 THR A O 1
ATOM 874 N N . GLU A 1 109 ? -8.325 -10.134 -0.632 1.00 98.31 109 GLU A N 1
ATOM 875 C CA . GLU A 1 109 ? -9.438 -10.845 0.001 1.00 98.31 109 GLU A CA 1
ATOM 876 C C . GLU A 1 109 ? -10.772 -10.542 -0.690 1.00 98.31 109 GLU A C 1
ATOM 878 O O . GLU A 1 109 ? -11.505 -11.467 -1.032 1.00 98.31 109 GLU A O 1
ATOM 883 N N . TYR A 1 110 ? -11.091 -9.275 -0.962 1.00 98.56 110 TYR A N 1
ATOM 884 C CA . TYR A 1 110 ? -12.361 -8.913 -1.604 1.00 98.56 110 TYR A CA 1
ATOM 885 C C . TYR A 1 110 ? -12.535 -9.530 -2.989 1.00 98.56 110 TYR A C 1
ATOM 887 O O . TYR A 1 110 ? -13.642 -9.932 -3.352 1.00 98.56 110 TYR A O 1
ATOM 895 N N . LEU A 1 111 ? -11.451 -9.623 -3.754 1.00 98.56 111 LEU A N 1
ATOM 896 C CA . LEU A 1 111 ? -11.459 -10.234 -5.079 1.00 98.56 111 LEU A CA 1
ATOM 897 C C . LEU A 1 111 ? -11.545 -11.764 -4.996 1.00 98.56 111 LEU A C 1
ATOM 899 O O . LEU A 1 111 ? -12.379 -12.369 -5.667 1.00 98.56 111 LEU A O 1
ATOM 903 N N . SER A 1 112 ? -10.745 -12.394 -4.131 1.00 98.12 112 SER A N 1
ATOM 904 C CA . SER A 1 112 ? -10.728 -13.860 -3.986 1.00 98.12 112 SER A CA 1
ATOM 905 C C . SER A 1 112 ? -12.030 -14.420 -3.407 1.00 98.12 112 SER A C 1
ATOM 907 O O . SER A 1 112 ? -12.506 -15.465 -3.850 1.00 98.12 112 SER A O 1
ATOM 909 N N . THR A 1 113 ? -12.665 -13.686 -2.491 1.00 98.06 113 THR A N 1
ATOM 910 C CA . THR A 1 113 ? -13.985 -14.016 -1.925 1.00 98.06 113 THR A CA 1
ATOM 911 C C . THR A 1 113 ? -15.152 -13.569 -2.809 1.00 98.06 113 THR A C 1
ATOM 913 O O . THR A 1 113 ? -16.309 -13.815 -2.475 1.00 98.06 113 THR A O 1
ATOM 916 N N . LYS A 1 114 ? -14.873 -12.929 -3.955 1.00 97.50 114 LYS A N 1
ATOM 917 C CA . LYS A 1 114 ? -15.865 -12.396 -4.903 1.00 97.50 114 LYS A CA 1
ATOM 918 C C . LYS A 1 114 ? -16.818 -11.348 -4.304 1.00 97.50 114 LYS A C 1
ATOM 920 O O . LYS A 1 114 ? -17.866 -11.095 -4.902 1.00 97.50 114 LYS A O 1
ATOM 925 N N . ARG A 1 115 ? -16.453 -10.709 -3.180 1.00 98.06 115 ARG A N 1
ATOM 926 C CA . ARG A 1 115 ? -17.135 -9.505 -2.656 1.00 98.06 115 ARG A CA 1
ATOM 927 C C . ARG A 1 115 ? -17.064 -8.357 -3.661 1.00 98.06 115 ARG A C 1
ATOM 929 O O . ARG A 1 115 ? -18.013 -7.595 -3.789 1.00 98.06 115 ARG A O 1
ATOM 936 N N . ILE A 1 116 ? -15.963 -8.277 -4.407 1.00 98.25 116 ILE A N 1
ATOM 937 C CA . ILE A 1 116 ? -15.824 -7.426 -5.589 1.00 98.25 116 ILE A CA 1
ATOM 938 C C . ILE A 1 116 ? -15.544 -8.322 -6.795 1.00 98.25 116 ILE A C 1
ATOM 940 O O . ILE A 1 116 ? -14.723 -9.236 -6.730 1.00 98.25 116 ILE A O 1
ATOM 944 N N . LYS A 1 117 ? -16.201 -8.030 -7.919 1.00 97.25 117 LYS A N 1
ATOM 945 C CA . LYS A 1 117 ? -15.891 -8.613 -9.228 1.00 97.25 117 LYS A CA 1
ATOM 946 C C . LYS A 1 117 ? -15.455 -7.497 -10.162 1.00 97.25 117 LYS A C 1
ATOM 948 O O . LYS A 1 117 ? -16.131 -6.474 -10.256 1.00 97.25 117 LYS A O 1
ATOM 953 N N . LEU A 1 118 ? -14.324 -7.692 -10.828 1.00 97.19 118 LEU A N 1
ATOM 954 C CA . LEU A 1 118 ? -13.768 -6.732 -11.773 1.00 97.19 118 LEU A CA 1
ATOM 955 C C . LEU A 1 118 ? -13.912 -7.251 -13.200 1.00 97.19 118 LEU A C 1
ATOM 957 O O . LEU A 1 118 ? -13.960 -8.457 -13.433 1.00 97.19 118 LEU A O 1
ATOM 961 N N . ASP A 1 119 ? -13.967 -6.314 -14.139 1.00 96.75 119 ASP A N 1
ATOM 962 C CA . ASP A 1 119 ? -13.869 -6.586 -15.566 1.00 96.75 119 ASP A CA 1
ATOM 963 C C . ASP A 1 119 ? -12.544 -5.996 -16.080 1.00 96.75 119 ASP A C 1
ATOM 965 O O . ASP A 1 119 ? -12.455 -4.773 -16.262 1.00 96.75 119 ASP A O 1
ATOM 969 N N . PRO A 1 120 ? -11.506 -6.825 -16.300 1.00 96.50 120 PRO A N 1
ATOM 970 C CA . PRO A 1 120 ? -10.199 -6.350 -16.742 1.00 96.50 120 PRO A CA 1
ATOM 971 C C . PRO A 1 120 ? -10.249 -5.705 -18.133 1.00 96.50 120 PRO A C 1
ATOM 973 O O . PRO A 1 120 ? -9.400 -4.872 -18.444 1.00 96.50 120 PRO A O 1
ATOM 976 N N . SER A 1 121 ? -11.263 -6.007 -18.957 1.00 96.25 121 SER A N 1
ATOM 977 C CA . SER A 1 121 ? -11.407 -5.441 -20.306 1.00 96.25 121 SER A CA 1
ATOM 978 C C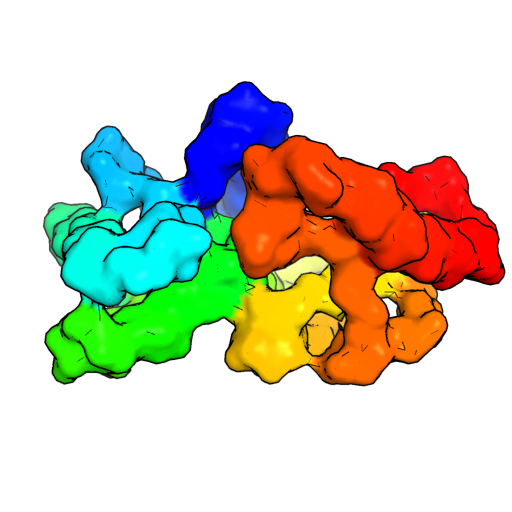 . SER A 1 121 ? -11.686 -3.933 -20.312 1.00 96.25 121 SER A C 1
ATOM 980 O O . SER A 1 121 ? -11.541 -3.283 -21.353 1.00 96.25 121 SER A O 1
ATOM 982 N N . ARG A 1 122 ? -12.051 -3.369 -19.150 1.00 96.00 122 ARG A N 1
ATOM 983 C CA . ARG A 1 122 ? -12.222 -1.925 -18.936 1.00 96.00 122 ARG A CA 1
ATOM 984 C C . ARG A 1 122 ? -10.894 -1.182 -18.787 1.00 96.00 122 ARG A C 1
ATOM 986 O O . ARG A 1 122 ? -10.865 0.023 -19.002 1.00 96.00 122 ARG A O 1
ATOM 993 N N . ASN A 1 123 ? -9.811 -1.892 -18.469 1.00 94.44 123 ASN A N 1
ATOM 994 C CA . ASN A 1 123 ? -8.461 -1.351 -18.328 1.00 94.44 123 ASN A CA 1
ATOM 995 C C . ASN A 1 123 ? -7.540 -2.038 -19.345 1.00 94.44 123 ASN A C 1
ATOM 997 O O . ASN A 1 123 ? -6.835 -2.998 -19.026 1.00 94.44 123 ASN A O 1
ATOM 1001 N N . ARG A 1 124 ? -7.591 -1.562 -20.595 1.00 94.44 124 ARG A N 1
ATOM 1002 C CA . ARG A 1 124 ? -6.859 -2.150 -21.736 1.00 94.44 124 ARG A CA 1
ATOM 1003 C C . ARG A 1 124 ? -5.424 -1.664 -21.875 1.00 94.44 124 ARG A C 1
ATOM 1005 O O . ARG A 1 124 ? -4.671 -2.223 -22.664 1.00 94.44 124 ARG A O 1
ATOM 1012 N N . GLU A 1 125 ? -5.075 -0.611 -21.147 1.00 92.75 125 GLU A N 1
ATOM 1013 C CA . GLU A 1 125 ? -3.726 -0.067 -21.151 1.00 92.75 125 GLU A CA 1
ATOM 1014 C C . GLU A 1 125 ? -2.734 -1.099 -20.616 1.00 92.75 125 GLU A C 1
ATOM 1016 O O . GLU A 1 125 ? -3.019 -1.828 -19.662 1.00 92.75 125 GLU A O 1
ATOM 1021 N N . LYS A 1 126 ? -1.550 -1.125 -21.224 1.00 94.06 126 LYS A N 1
ATOM 1022 C CA . LYS A 1 126 ? -0.446 -1.961 -20.769 1.00 94.06 126 LYS A CA 1
ATOM 1023 C C . LYS A 1 126 ? 0.073 -1.437 -19.438 1.00 94.06 126 LYS A C 1
ATOM 1025 O O . LYS A 1 126 ? 0.519 -0.292 -19.361 1.00 94.06 126 LYS A O 1
ATOM 1030 N N . VAL A 1 127 ? 0.058 -2.278 -18.410 1.00 95.06 127 VAL A N 1
ATOM 1031 C CA . VAL A 1 127 ? 0.484 -1.921 -17.052 1.00 95.06 127 VAL A CA 1
ATOM 1032 C C . VAL A 1 127 ? 1.655 -2.775 -16.586 1.00 95.06 127 VAL A C 1
ATOM 1034 O O . VAL A 1 127 ? 1.834 -3.919 -17.001 1.00 95.06 127 VAL A O 1
ATOM 1037 N N . THR A 1 128 ? 2.457 -2.221 -15.680 1.00 96.19 128 THR A N 1
ATOM 1038 C CA . THR A 1 128 ? 3.543 -2.938 -15.006 1.00 96.19 128 THR A CA 1
ATOM 1039 C C . THR A 1 128 ? 3.532 -2.641 -13.514 1.00 96.19 128 THR A C 1
ATOM 1041 O O . THR A 1 128 ? 2.956 -1.652 -13.069 1.00 96.19 128 THR A O 1
ATOM 1044 N N . LEU A 1 129 ? 4.206 -3.484 -12.732 1.00 95.19 129 LEU A N 1
ATOM 1045 C CA . LEU A 1 129 ? 4.282 -3.367 -11.279 1.00 95.19 129 LEU A CA 1
ATOM 1046 C C . LEU A 1 129 ? 5.672 -2.926 -10.818 1.00 95.19 129 LEU A C 1
ATOM 1048 O O . LEU A 1 129 ? 6.668 -3.591 -11.107 1.00 95.19 129 LEU A O 1
ATOM 1052 N N . HIS A 1 130 ? 5.743 -1.845 -10.042 1.00 94.19 130 HIS A N 1
ATOM 1053 C CA . HIS A 1 130 ? 6.906 -1.552 -9.211 1.00 94.19 130 HIS A CA 1
ATOM 1054 C C . HIS A 1 130 ? 6.777 -2.282 -7.873 1.00 94.19 130 HIS A C 1
ATOM 1056 O O . HIS A 1 130 ? 5.978 -1.861 -7.054 1.00 94.19 130 HIS A O 1
ATOM 1062 N N . ASP A 1 131 ? 7.591 -3.315 -7.633 1.00 95.50 131 ASP A N 1
ATOM 1063 C CA . ASP A 1 131 ? 7.683 -3.996 -6.332 1.00 95.50 131 ASP A CA 1
ATOM 1064 C C . ASP A 1 131 ? 8.404 -3.111 -5.288 1.00 95.50 131 ASP A C 1
ATOM 1066 O O . ASP A 1 131 ? 9.645 -3.025 -5.339 1.00 95.50 131 ASP A O 1
ATOM 1070 N N . PRO A 1 132 ? 7.701 -2.464 -4.332 1.00 94.25 132 PRO A N 1
ATOM 1071 C CA . PRO A 1 132 ? 8.340 -1.585 -3.361 1.00 94.25 132 PRO A CA 1
ATOM 1072 C C . PRO A 1 132 ? 9.069 -2.423 -2.314 1.00 94.25 132 PRO A C 1
ATOM 1074 O O . PRO A 1 132 ? 8.539 -3.412 -1.806 1.00 94.25 132 PRO A O 1
ATOM 1077 N N . CYS A 1 133 ? 10.286 -2.023 -1.940 1.00 93.69 133 CYS A N 1
ATOM 1078 C CA . CYS A 1 133 ? 11.127 -2.834 -1.056 1.00 93.69 133 CYS A CA 1
ATOM 1079 C C . CYS A 1 133 ? 10.479 -3.124 0.305 1.00 93.69 133 CYS A C 1
ATOM 1081 O O . CYS A 1 133 ? 10.590 -4.249 0.783 1.00 93.69 133 CYS A O 1
ATOM 1083 N N . ASN A 1 134 ? 9.786 -2.151 0.901 1.00 93.25 134 ASN A N 1
ATOM 1084 C CA . ASN A 1 134 ? 9.119 -2.344 2.187 1.00 93.25 134 ASN A CA 1
ATOM 1085 C C . ASN A 1 134 ? 7.909 -3.288 2.110 1.00 93.25 134 ASN A C 1
ATOM 1087 O O . ASN A 1 134 ? 7.650 -3.991 3.073 1.00 93.25 134 ASN A O 1
ATOM 1091 N N . LEU A 1 135 ? 7.193 -3.347 0.981 1.00 94.56 135 LEU A N 1
ATOM 1092 C CA . LEU A 1 135 ? 6.083 -4.295 0.820 1.00 94.56 135 LEU A CA 1
ATOM 1093 C C . LEU A 1 135 ? 6.587 -5.697 0.485 1.00 94.56 135 LEU A C 1
ATOM 1095 O O . LEU A 1 135 ? 6.071 -6.670 1.010 1.00 94.56 135 LEU A O 1
ATOM 1099 N N . VAL A 1 136 ? 7.605 -5.801 -0.371 1.00 95.44 136 VAL A N 1
ATOM 1100 C CA . VAL A 1 136 ? 8.014 -7.078 -0.971 1.00 95.44 136 VAL A CA 1
ATOM 1101 C C . VAL A 1 136 ? 9.174 -7.726 -0.221 1.00 95.44 136 VAL A C 1
ATOM 1103 O O . VAL A 1 136 ? 9.056 -8.870 0.198 1.00 95.44 136 VAL A O 1
ATOM 1106 N N . ARG A 1 137 ? 10.304 -7.023 -0.045 1.00 94.50 137 ARG A N 1
ATOM 1107 C CA . ARG A 1 137 ? 11.495 -7.598 0.614 1.00 94.50 137 ARG A CA 1
ATOM 1108 C C . ARG A 1 137 ? 11.331 -7.706 2.124 1.00 94.50 137 ARG A C 1
ATOM 1110 O O . ARG A 1 137 ? 11.744 -8.707 2.689 1.00 94.50 137 ARG A O 1
ATOM 1117 N N . TRP A 1 138 ? 10.766 -6.675 2.742 1.00 90.81 138 TRP A N 1
ATOM 1118 C CA . TRP A 1 138 ? 10.544 -6.636 4.188 1.00 90.81 138 TRP A CA 1
ATOM 1119 C C . TRP A 1 138 ? 9.138 -7.109 4.559 1.00 90.81 138 TRP A C 1
ATOM 1121 O O . TRP A 1 138 ? 8.959 -7.805 5.549 1.00 90.81 138 TRP A O 1
ATOM 1131 N N . GLY A 1 139 ? 8.148 -6.761 3.733 1.00 91.25 139 GLY A N 1
ATOM 1132 C CA . GLY A 1 139 ? 6.742 -6.972 4.048 1.00 91.25 139 GLY A CA 1
ATOM 1133 C C . GLY A 1 139 ? 6.148 -8.320 3.639 1.00 91.25 139 GLY A C 1
ATOM 1134 O O . GLY A 1 139 ? 5.118 -8.698 4.181 1.00 91.25 139 GLY A O 1
ATOM 1135 N N . GLY A 1 140 ? 6.754 -9.030 2.684 1.00 93.44 140 GLY A N 1
ATOM 1136 C CA . GLY A 1 140 ? 6.236 -10.305 2.178 1.00 93.44 140 GLY A CA 1
ATOM 1137 C C . GLY A 1 140 ? 5.011 -10.222 1.252 1.00 93.44 140 GLY A C 1
ATOM 1138 O O . GLY A 1 140 ? 4.562 -11.262 0.784 1.00 93.44 140 GLY A O 1
ATOM 1139 N N . LEU A 1 141 ? 4.500 -9.029 0.918 1.00 95.38 141 LEU A N 1
ATOM 1140 C CA . LEU A 1 141 ? 3.371 -8.843 -0.007 1.00 95.38 141 LEU A CA 1
ATOM 1141 C C . LEU A 1 141 ? 3.833 -8.896 -1.463 1.00 95.38 141 LEU A C 1
ATOM 1143 O O . LEU A 1 141 ? 4.036 -7.867 -2.113 1.00 95.38 141 LEU A O 1
ATOM 1147 N N . ILE A 1 142 ? 4.053 -10.108 -1.966 1.00 96.56 142 ILE A N 1
ATOM 1148 C CA . ILE A 1 142 ? 4.653 -10.356 -3.280 1.00 96.56 142 ILE A CA 1
ATOM 1149 C C . ILE A 1 142 ? 3.582 -10.658 -4.333 1.00 96.56 142 ILE A C 1
ATOM 1151 O O . ILE A 1 142 ? 3.496 -9.961 -5.347 1.00 96.56 142 ILE A O 1
ATOM 1155 N N . GLU A 1 143 ? 2.785 -11.705 -4.139 1.00 97.94 143 GLU A N 1
ATOM 1156 C CA . GLU A 1 143 ? 1.862 -12.198 -5.171 1.00 97.94 143 GLU A CA 1
ATOM 1157 C C . GLU A 1 143 ? 0.506 -11.491 -5.135 1.00 97.94 143 GLU A C 1
ATOM 1159 O O . GLU A 1 143 ? -0.157 -11.392 -6.161 1.00 97.94 143 GLU A O 1
ATOM 1164 N N . GLU A 1 144 ? 0.127 -10.911 -4.002 1.00 97.88 144 GLU A N 1
ATOM 1165 C CA . GLU A 1 144 ? -1.124 -10.181 -3.792 1.00 97.88 144 GLU A CA 1
ATOM 1166 C C . GLU A 1 144 ? -1.263 -9.019 -4.785 1.00 97.88 144 GLU A C 1
ATOM 1168 O O . GLU A 1 144 ? -2.278 -8.872 -5.463 1.00 97.88 144 GLU A O 1
ATOM 1173 N N . GLN A 1 145 ? -0.192 -8.241 -4.963 1.00 97.00 145 GLN A N 1
ATOM 1174 C CA . GLN A 1 145 ? -0.150 -7.130 -5.920 1.00 97.00 145 GLN A CA 1
ATOM 1175 C C . GLN A 1 145 ? -0.402 -7.607 -7.358 1.00 97.00 145 GLN A C 1
ATOM 1177 O O . GLN A 1 145 ? -1.127 -6.976 -8.126 1.00 97.00 145 GLN A O 1
ATOM 1182 N N . ARG A 1 146 ? 0.180 -8.755 -7.716 1.00 97.94 146 ARG A N 1
ATOM 1183 C CA . ARG A 1 146 ? 0.060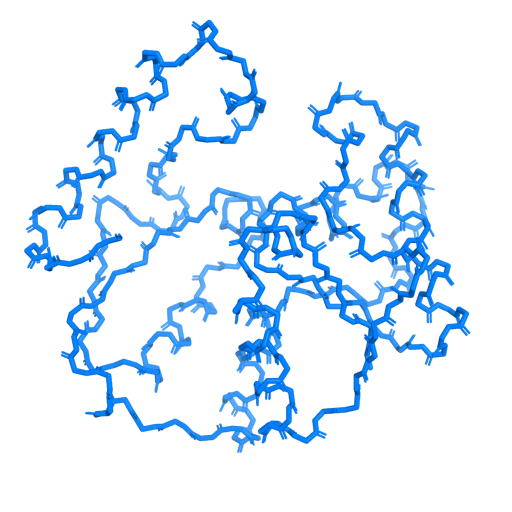 -9.365 -9.046 1.00 97.94 146 ARG A CA 1
ATOM 1184 C C . ARG A 1 146 ? -1.325 -9.945 -9.255 1.00 97.94 146 ARG A C 1
ATOM 1186 O O . ARG A 1 146 ? -1.886 -9.798 -10.336 1.00 97.94 146 ARG A O 1
ATOM 1193 N N . TYR A 1 147 ? -1.870 -10.588 -8.229 1.00 98.38 147 TYR A N 1
ATOM 1194 C CA . TYR A 1 147 ? -3.224 -11.110 -8.239 1.00 98.38 147 TYR A CA 1
ATOM 1195 C C . TYR A 1 147 ? -4.220 -9.987 -8.530 1.00 98.38 147 TYR A C 1
ATOM 1197 O O . TYR A 1 147 ? -4.990 -10.103 -9.480 1.00 98.38 147 TYR A O 1
ATOM 1205 N N . ILE A 1 148 ? -4.126 -8.863 -7.811 1.00 98.06 148 ILE A N 1
ATOM 1206 C CA . ILE A 1 148 ? -4.976 -7.689 -8.047 1.00 98.06 148 ILE A CA 1
ATOM 1207 C C . ILE A 1 148 ? -4.845 -7.202 -9.493 1.00 98.06 148 ILE A C 1
ATOM 1209 O O . ILE A 1 148 ? -5.862 -7.046 -10.164 1.00 98.06 148 ILE A O 1
ATOM 1213 N N . LEU A 1 149 ? -3.620 -7.010 -9.999 1.00 97.62 149 LEU A N 1
ATOM 1214 C CA . LEU A 1 149 ? -3.397 -6.521 -11.366 1.00 97.62 149 LEU A CA 1
ATOM 1215 C C . LEU A 1 149 ? -3.961 -7.459 -12.437 1.00 97.62 149 LEU A C 1
ATOM 1217 O O . LEU A 1 149 ? -4.568 -6.991 -13.396 1.00 97.62 149 LEU A O 1
ATOM 1221 N N . ARG A 1 150 ? -3.828 -8.779 -12.264 1.00 97.56 150 ARG A N 1
ATOM 1222 C CA . ARG A 1 150 ? -4.406 -9.766 -13.193 1.00 97.56 150 ARG A CA 1
ATOM 1223 C C . ARG A 1 150 ? -5.934 -9.771 -13.191 1.00 97.56 150 ARG A C 1
ATOM 1225 O O . ARG A 1 150 ? -6.526 -10.162 -14.188 1.00 97.56 150 ARG A O 1
ATOM 1232 N N . GLN A 1 151 ? -6.569 -9.383 -12.086 1.00 98.06 151 GLN A N 1
ATOM 1233 C CA . GLN A 1 151 ? -8.028 -9.248 -12.017 1.00 98.06 151 GLN A CA 1
ATOM 1234 C C . GLN A 1 151 ? -8.511 -7.889 -12.536 1.00 98.06 151 GLN A C 1
ATOM 1236 O O . GLN A 1 151 ? -9.638 -7.779 -13.012 1.00 98.06 151 GLN A O 1
ATOM 1241 N N . SER A 1 152 ? -7.689 -6.843 -12.420 1.00 97.00 152 SER A N 1
ATOM 1242 C CA . SER A 1 152 ? -8.102 -5.468 -12.700 1.00 97.00 152 SER A CA 1
ATOM 1243 C C . SER A 1 152 ? -7.679 -4.945 -14.068 1.00 97.00 152 SER A C 1
ATOM 1245 O O . SER A 1 152 ? -8.235 -3.939 -14.501 1.00 97.00 152 SER A O 1
ATOM 1247 N N . THR A 1 153 ? -6.734 -5.591 -14.754 1.00 96.62 153 THR A N 1
ATOM 1248 C CA . THR A 1 153 ? -6.171 -5.107 -16.025 1.00 96.62 153 THR A CA 1
ATOM 1249 C C . THR A 1 153 ? -6.076 -6.203 -17.074 1.00 96.62 153 THR A C 1
ATOM 1251 O O . THR A 1 153 ? -5.885 -7.374 -16.749 1.00 96.62 153 THR A O 1
ATOM 1254 N N . PHE A 1 154 ? -6.231 -5.818 -18.341 1.00 96.19 154 PHE A N 1
ATOM 1255 C CA . PHE A 1 154 ? -6.174 -6.746 -19.468 1.00 96.19 154 PHE A CA 1
ATOM 1256 C C . PHE A 1 154 ? -4.734 -7.125 -19.847 1.00 96.19 154 PHE A C 1
ATOM 1258 O O . PHE A 1 154 ? -4.467 -8.291 -20.124 1.00 96.19 154 PHE A O 1
ATOM 1265 N N . ASP A 1 155 ? -3.807 -6.160 -19.838 1.00 95.44 155 ASP A N 1
ATOM 1266 C CA . ASP A 1 155 ? -2.418 -6.342 -20.287 1.00 95.44 155 ASP A CA 1
ATOM 1267 C C . ASP A 1 155 ? -1.414 -6.002 -19.172 1.00 95.44 155 ASP A C 1
ATOM 1269 O O . ASP A 1 155 ? -0.802 -4.932 -19.141 1.00 95.44 155 ASP A O 1
ATOM 1273 N N . PHE A 1 156 ? -1.264 -6.921 -18.214 1.00 96.69 156 PHE A N 1
ATOM 1274 C CA . PHE A 1 156 ? -0.242 -6.828 -17.170 1.00 96.69 156 PHE A CA 1
ATOM 1275 C C . PHE A 1 156 ? 1.058 -7.521 -17.591 1.00 96.69 156 PHE A C 1
ATOM 1277 O O . PHE A 1 156 ? 1.099 -8.739 -17.793 1.00 96.69 156 PHE A O 1
ATOM 1284 N N . VAL A 1 157 ? 2.151 -6.754 -17.610 1.00 96.62 157 VAL A N 1
ATOM 1285 C CA . VAL A 1 157 ? 3.509 -7.251 -17.852 1.00 96.62 157 VAL A CA 1
ATOM 1286 C C . VAL A 1 157 ? 4.433 -6.996 -16.662 1.00 96.62 157 VAL A C 1
ATOM 1288 O O . VAL A 1 157 ? 4.313 -6.013 -15.938 1.00 96.62 157 VAL A O 1
ATOM 1291 N N . GLU A 1 158 ? 5.402 -7.883 -16.458 1.00 96.88 158 GLU A N 1
ATOM 1292 C CA . GLU A 1 158 ? 6.371 -7.766 -15.366 1.00 96.88 158 GLU A CA 1
ATOM 1293 C C . GLU A 1 158 ? 7.637 -7.025 -15.806 1.00 96.88 158 GLU A C 1
ATOM 1295 O O . GLU A 1 158 ? 8.232 -7.337 -16.843 1.00 96.88 158 GLU A O 1
ATOM 1300 N N . MET A 1 159 ? 8.141 -6.137 -14.946 1.00 95.00 159 MET A N 1
ATOM 1301 C CA . MET A 1 159 ? 9.538 -5.703 -15.015 1.00 95.00 159 MET A CA 1
ATOM 1302 C C . MET A 1 159 ? 10.484 -6.864 -14.673 1.00 95.00 159 MET A C 1
ATOM 1304 O O . MET A 1 159 ? 10.126 -7.801 -13.958 1.00 95.00 159 MET A O 1
ATOM 1308 N N . LYS A 1 160 ? 11.724 -6.816 -15.173 1.00 95.19 160 LYS A N 1
ATOM 1309 C CA . LYS A 1 160 ? 12.776 -7.790 -14.835 1.00 95.19 160 LYS A CA 1
ATOM 1310 C C . LYS A 1 160 ? 14.046 -7.079 -14.355 1.00 95.19 160 LYS A C 1
ATOM 1312 O O . LYS A 1 160 ? 14.488 -6.156 -15.045 1.00 95.19 160 LYS A O 1
ATOM 1317 N N . PRO A 1 161 ? 14.649 -7.486 -13.220 1.00 95.69 161 PRO A N 1
ATOM 1318 C CA . PRO A 1 161 ? 14.126 -8.449 -12.243 1.00 95.69 161 PRO A CA 1
ATOM 1319 C C . PRO A 1 161 ? 12.896 -7.905 -11.488 1.00 95.69 161 PRO A C 1
ATOM 1321 O O . PRO A 1 161 ? 12.688 -6.694 -11.437 1.00 95.69 161 PRO A O 1
ATOM 1324 N N . ASN A 1 162 ? 12.108 -8.807 -10.897 1.00 96.75 162 ASN A N 1
ATOM 1325 C CA . ASN A 1 162 ? 10.915 -8.514 -10.091 1.00 96.75 162 ASN A CA 1
ATOM 1326 C C . ASN A 1 162 ? 10.961 -9.231 -8.730 1.00 96.75 162 ASN A C 1
ATOM 1328 O O . ASN A 1 162 ? 11.954 -9.893 -8.399 1.00 96.75 162 ASN A O 1
ATOM 1332 N N . ARG A 1 163 ? 9.893 -9.082 -7.938 1.00 96.44 163 ARG A N 1
ATOM 1333 C CA . ARG A 1 163 ? 9.745 -9.632 -6.583 1.00 96.44 163 ARG A CA 1
ATOM 1334 C C . ARG A 1 163 ? 10.900 -9.161 -5.695 1.00 96.44 163 ARG A C 1
ATOM 1336 O O . ARG A 1 163 ? 11.371 -8.029 -5.815 1.00 96.44 163 ARG A O 1
ATOM 1343 N N . ILE A 1 164 ? 11.411 -10.029 -4.826 1.00 96.31 164 ILE A N 1
ATOM 1344 C CA . ILE A 1 164 ? 12.519 -9.718 -3.912 1.00 96.31 164 ILE A CA 1
ATOM 1345 C C . ILE A 1 164 ? 13.811 -9.302 -4.639 1.00 96.31 164 ILE A C 1
ATOM 1347 O O . ILE A 1 164 ? 14.640 -8.588 -4.069 1.00 96.31 164 ILE A O 1
ATOM 1351 N N . LYS A 1 165 ? 13.965 -9.694 -5.914 1.00 95.75 165 LYS A N 1
ATOM 1352 C CA . LYS A 1 165 ? 15.127 -9.371 -6.756 1.00 95.75 165 LYS A CA 1
ATOM 1353 C C . LYS A 1 165 ? 15.003 -8.007 -7.455 1.00 95.75 165 LYS A C 1
ATOM 1355 O O . LYS A 1 165 ? 15.921 -7.619 -8.171 1.00 95.75 165 LYS A O 1
ATOM 1360 N N . ASN A 1 166 ? 13.902 -7.271 -7.271 1.00 94.69 166 ASN A N 1
ATOM 1361 C CA . ASN A 1 166 ? 13.680 -5.969 -7.905 1.00 94.69 166 ASN A CA 1
ATOM 1362 C C . ASN A 1 166 ? 14.687 -4.890 -7.445 1.00 94.69 166 ASN A C 1
ATOM 1364 O O . ASN A 1 166 ? 15.156 -4.877 -6.301 1.00 94.69 166 ASN A O 1
ATOM 1368 N N . TYR A 1 167 ? 14.967 -3.913 -8.312 1.00 94.31 167 TYR A N 1
ATOM 1369 C CA . TYR A 1 167 ? 15.783 -2.747 -7.956 1.00 94.31 167 TYR A CA 1
ATOM 1370 C C . TYR A 1 167 ? 15.018 -1.734 -7.097 1.00 94.31 167 TYR A C 1
ATOM 1372 O O . TYR A 1 167 ? 13.830 -1.490 -7.325 1.00 94.31 167 TYR A O 1
ATOM 1380 N N . CYS A 1 168 ? 15.727 -1.098 -6.159 1.00 92.75 168 CYS A N 1
ATOM 1381 C CA . CYS A 1 168 ? 15.226 0.044 -5.389 1.00 92.75 168 CYS A CA 1
ATOM 1382 C C . CYS A 1 168 ? 14.901 1.229 -6.317 1.00 92.75 168 CYS A C 1
ATOM 1384 O O . CYS A 1 168 ? 15.628 1.468 -7.276 1.00 92.75 168 CYS A O 1
ATOM 1386 N N . CYS A 1 169 ? 13.846 1.994 -6.017 1.00 92.12 169 CYS A N 1
ATOM 1387 C CA . CYS A 1 169 ? 13.533 3.240 -6.730 1.00 92.12 169 CYS A CA 1
ATOM 1388 C C . CYS A 1 169 ? 14.420 4.428 -6.311 1.00 92.12 169 CYS A C 1
ATOM 1390 O O . CYS A 1 169 ? 14.377 5.477 -6.941 1.00 92.12 169 CYS A O 1
ATOM 1392 N N . GLY A 1 170 ? 15.188 4.285 -5.224 1.00 91.62 170 GLY A N 1
ATOM 1393 C CA . GLY A 1 170 ? 16.032 5.341 -4.659 1.00 91.62 170 GLY A CA 1
ATOM 1394 C C . GLY A 1 170 ? 15.314 6.301 -3.703 1.00 91.62 170 GLY A C 1
ATOM 1395 O O . GLY A 1 170 ? 15.965 7.176 -3.144 1.00 91.62 170 GLY A O 1
ATOM 1396 N N . GLY A 1 171 ? 14.001 6.154 -3.489 1.00 88.75 171 GLY A N 1
ATOM 1397 C CA . GLY A 1 171 ? 13.226 7.082 -2.654 1.00 88.75 171 GLY A CA 1
ATOM 1398 C C . GLY A 1 171 ? 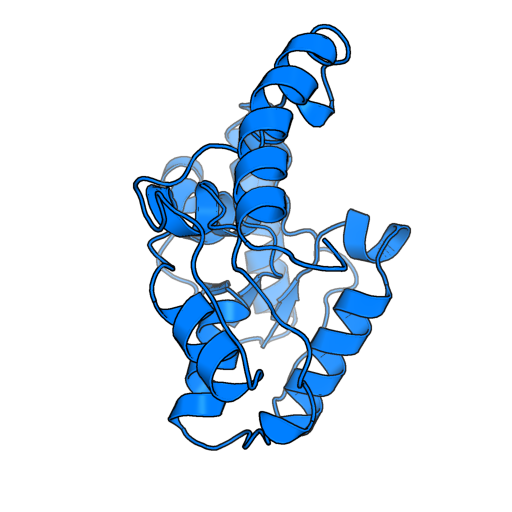13.182 6.767 -1.148 1.00 88.75 171 GLY A C 1
ATOM 1399 O O . GLY A 1 171 ? 12.893 7.648 -0.343 1.00 88.75 171 GLY A O 1
ATOM 1400 N N . GLY A 1 172 ? 13.444 5.520 -0.752 1.00 87.56 172 GLY A N 1
ATOM 1401 C CA . GLY A 1 172 ? 13.365 5.085 0.651 1.00 87.56 172 GLY A CA 1
ATOM 1402 C C . GLY A 1 172 ? 14.573 5.491 1.508 1.00 87.56 172 GLY A C 1
ATOM 1403 O O . GLY A 1 172 ? 15.534 6.068 1.007 1.00 87.56 172 GLY A O 1
ATOM 1404 N N . GLY A 1 173 ? 14.542 5.159 2.805 1.00 85.19 173 GLY A N 1
ATOM 1405 C CA . GLY A 1 173 ? 15.694 5.310 3.712 1.00 85.19 173 GLY A CA 1
ATOM 1406 C C . GLY A 1 173 ? 16.164 6.755 3.904 1.00 85.19 173 GLY A C 1
ATOM 1407 O O . GLY A 1 173 ? 17.362 7.025 3.885 1.00 85.19 173 GLY A O 1
ATOM 1408 N N . GLY A 1 174 ? 15.229 7.705 3.975 1.00 83.75 174 GLY A N 1
ATOM 1409 C CA . GLY A 1 174 ? 15.545 9.121 4.172 1.00 83.75 174 GLY A CA 1
ATOM 1410 C C . GLY A 1 174 ? 15.989 9.885 2.916 1.00 83.75 174 GLY A C 1
ATOM 1411 O O . GLY A 1 174 ? 16.084 11.113 2.934 1.00 83.75 174 GLY A O 1
ATOM 1412 N N . GLN A 1 175 ? 16.255 9.185 1.809 1.00 87.25 175 GLN A N 1
ATOM 1413 C CA . GLN A 1 175 ? 16.907 9.754 0.622 1.00 87.25 175 GLN A CA 1
ATOM 1414 C C . GLN A 1 175 ? 16.079 10.856 -0.056 1.00 87.25 175 GLN A C 1
ATOM 1416 O O . GLN A 1 175 ? 16.653 11.774 -0.634 1.00 87.25 175 GLN A O 1
ATOM 1421 N N . LEU A 1 176 ? 14.743 10.803 0.028 1.00 84.50 176 LEU A N 1
ATOM 1422 C CA . LEU A 1 176 ? 13.876 11.847 -0.534 1.00 84.50 176 LEU A CA 1
ATOM 1423 C C . LEU A 1 176 ? 13.992 13.195 0.187 1.00 84.50 176 LEU A C 1
ATOM 1425 O O . LEU A 1 176 ? 13.864 14.219 -0.475 1.00 84.50 176 LEU A O 1
ATOM 1429 N N . ALA A 1 177 ? 14.228 13.214 1.503 1.00 83.81 177 ALA A N 1
ATOM 1430 C CA . ALA A 1 177 ? 14.362 14.470 2.253 1.00 83.81 177 ALA A CA 1
ATOM 1431 C C . ALA A 1 177 ? 15.790 15.036 2.225 1.00 83.81 177 ALA A C 1
ATOM 1433 O O . ALA A 1 177 ? 16.000 16.217 2.481 1.00 83.81 177 ALA A O 1
ATOM 1434 N N . MET A 1 178 ? 16.786 14.203 1.922 1.00 88.50 178 MET A N 1
ATOM 1435 C CA . MET A 1 178 ? 18.193 14.592 1.932 1.00 88.50 178 MET A CA 1
ATOM 1436 C C . MET A 1 178 ? 18.636 15.073 0.547 1.00 88.50 178 MET A C 1
ATOM 1438 O O . MET A 1 178 ? 19.107 14.288 -0.275 1.00 88.50 178 MET A O 1
ATOM 1442 N N . THR A 1 179 ? 18.537 16.382 0.303 1.00 89.38 179 THR A N 1
ATOM 1443 C CA . THR A 1 179 ? 18.883 17.025 -0.983 1.00 89.38 179 THR A CA 1
ATOM 1444 C C . THR A 1 179 ? 20.295 16.697 -1.473 1.00 89.38 179 THR A C 1
ATOM 1446 O O . THR A 1 179 ? 20.490 16.500 -2.670 1.00 89.38 179 THR A O 1
ATOM 1449 N N . ARG A 1 180 ? 21.261 16.514 -0.560 1.00 93.00 180 ARG A N 1
ATOM 1450 C CA . ARG A 1 180 ? 22.632 16.066 -0.880 1.00 93.00 180 ARG A CA 1
ATOM 1451 C C . ARG A 1 180 ? 22.702 14.747 -1.661 1.00 93.00 180 ARG A C 1
ATOM 1453 O O . ARG A 1 180 ? 23.709 14.465 -2.297 1.00 93.00 180 ARG A O 1
ATOM 1460 N N . PHE A 1 181 ? 21.655 13.922 -1.607 1.00 91.25 181 PHE A N 1
ATOM 1461 C CA . PHE A 1 181 ? 21.582 12.649 -2.320 1.00 91.25 181 PHE A CA 1
ATOM 1462 C C . PHE A 1 181 ? 20.738 12.708 -3.599 1.00 91.25 181 PHE A C 1
ATOM 1464 O O . PHE A 1 181 ? 20.495 11.666 -4.208 1.00 91.25 181 PHE A O 1
ATOM 1471 N N . ALA A 1 182 ? 20.312 13.896 -4.041 1.00 92.88 182 ALA A N 1
ATOM 1472 C CA . ALA A 1 182 ? 19.456 14.056 -5.215 1.00 92.88 182 ALA A CA 1
ATOM 1473 C C . ALA A 1 182 ? 20.044 13.397 -6.473 1.00 92.88 182 ALA A C 1
ATOM 1475 O O . ALA A 1 182 ? 19.360 12.601 -7.114 1.00 92.88 182 ALA A O 1
ATOM 1476 N N . GLU A 1 183 ? 21.320 13.644 -6.781 1.00 94.06 183 GLU A N 1
ATOM 1477 C CA . GLU A 1 183 ? 21.988 13.056 -7.949 1.00 94.06 183 GLU A CA 1
ATOM 1478 C C . GLU A 1 183 ? 22.016 11.521 -7.871 1.00 94.06 183 GLU A C 1
ATOM 1480 O O . GLU A 1 183 ? 21.635 10.824 -8.812 1.00 94.06 183 GLU A O 1
ATOM 1485 N N . ARG A 1 184 ? 22.396 10.966 -6.711 1.00 92.75 184 ARG A N 1
ATOM 1486 C CA . ARG A 1 184 ? 22.401 9.513 -6.487 1.00 92.75 184 ARG A CA 1
ATOM 1487 C C . ARG A 1 184 ? 21.002 8.920 -6.645 1.00 92.75 184 ARG A C 1
ATOM 1489 O O . ARG A 1 184 ? 20.860 7.879 -7.282 1.00 92.75 184 ARG A O 1
ATOM 1496 N N . ARG A 1 185 ? 19.978 9.567 -6.084 1.00 94.19 185 ARG A N 1
ATOM 1497 C CA . ARG A 1 185 ? 18.581 9.130 -6.183 1.00 94.19 185 ARG A CA 1
ATOM 1498 C C . ARG A 1 185 ? 18.122 9.077 -7.636 1.00 94.19 185 ARG A C 1
ATOM 1500 O O . ARG A 1 185 ? 17.503 8.090 -8.022 1.00 94.19 185 ARG A O 1
ATOM 1507 N N . LEU A 1 186 ? 18.444 10.096 -8.432 1.00 93.31 186 LEU A N 1
ATOM 1508 C CA . LEU A 1 186 ? 18.094 10.136 -9.852 1.00 93.31 186 LEU A CA 1
ATOM 1509 C C . LEU A 1 186 ? 18.803 9.026 -10.638 1.00 93.31 186 LEU A C 1
ATOM 1511 O O . LEU A 1 186 ? 18.130 8.295 -11.359 1.00 93.31 186 LEU A O 1
ATOM 1515 N N . ARG A 1 187 ? 20.108 8.806 -10.413 1.00 94.62 187 ARG A N 1
ATOM 1516 C CA . ARG A 1 187 ? 20.852 7.694 -11.042 1.00 94.62 187 ARG A CA 1
ATOM 1517 C C . ARG A 1 187 ? 20.271 6.318 -10.703 1.00 94.62 187 ARG A C 1
ATOM 1519 O O . ARG A 1 187 ? 20.159 5.456 -11.566 1.00 94.62 187 ARG A O 1
ATOM 1526 N N . VAL A 1 188 ? 19.871 6.093 -9.450 1.00 94.00 188 VAL A N 1
ATOM 1527 C CA . VAL A 1 188 ? 19.222 4.830 -9.048 1.00 94.00 188 VAL A CA 1
ATOM 1528 C C . VAL A 1 188 ? 17.828 4.703 -9.673 1.00 94.00 188 VAL A C 1
ATOM 1530 O O . VAL A 1 188 ? 17.470 3.634 -10.168 1.00 94.00 188 VAL A O 1
ATOM 1533 N N . GLY A 1 189 ? 17.049 5.788 -9.685 1.00 93.69 189 GLY A N 1
ATOM 1534 C CA . GLY A 1 189 ? 15.725 5.832 -10.307 1.00 93.69 189 GLY A CA 1
ATOM 1535 C C . GLY A 1 189 ? 15.762 5.580 -11.817 1.00 93.69 189 GLY A C 1
ATOM 1536 O O . GLY A 1 189 ? 14.856 4.940 -12.351 1.00 93.69 189 GLY A O 1
ATOM 1537 N N . GLU A 1 190 ? 16.834 5.990 -12.497 1.00 95.06 190 GLU A N 1
ATOM 1538 C CA . GLU A 1 190 ? 17.034 5.763 -13.930 1.00 95.06 190 GLU A CA 1
ATOM 1539 C C . GLU A 1 190 ? 17.040 4.272 -14.293 1.00 95.06 190 GLU A C 1
ATOM 1541 O O . GLU A 1 190 ? 16.468 3.883 -15.312 1.00 95.06 190 GLU A O 1
ATOM 1546 N N . ILE A 1 191 ? 17.576 3.404 -13.426 1.00 95.06 191 ILE A N 1
ATOM 1547 C CA . ILE A 1 191 ? 17.510 1.947 -13.619 1.00 95.06 191 ILE A CA 1
ATOM 1548 C C . ILE A 1 191 ? 16.048 1.506 -13.755 1.00 95.06 191 ILE A C 1
ATOM 1550 O O . ILE A 1 191 ? 15.712 0.736 -14.657 1.00 95.06 191 ILE A O 1
ATOM 1554 N N . LYS A 1 192 ? 15.161 2.029 -12.897 1.00 93.00 192 LYS A N 1
ATOM 1555 C CA . LYS A 1 192 ? 13.725 1.725 -12.936 1.00 93.00 192 LYS A CA 1
ATOM 1556 C C . LYS A 1 192 ? 13.068 2.288 -14.190 1.00 93.00 192 LYS A C 1
ATOM 1558 O O . LYS A 1 192 ? 12.349 1.562 -14.871 1.00 93.00 192 LYS A O 1
ATOM 1563 N N . ALA A 1 193 ? 13.349 3.548 -14.514 1.00 93.00 193 ALA A N 1
ATOM 1564 C CA . ALA A 1 193 ? 12.825 4.188 -15.714 1.00 93.00 193 ALA A CA 1
ATOM 1565 C C . ALA A 1 193 ? 13.208 3.393 -16.974 1.00 93.00 193 ALA A C 1
ATOM 1567 O O . ALA A 1 193 ? 12.369 3.155 -17.837 1.00 93.00 193 ALA A O 1
ATOM 1568 N N . ASN A 1 194 ? 14.441 2.890 -17.045 1.00 94.38 194 ASN A N 1
ATOM 1569 C CA . ASN A 1 194 ? 14.909 2.062 -18.152 1.00 94.38 194 ASN A CA 1
ATOM 1570 C C . ASN A 1 194 ? 14.228 0.685 -18.197 1.00 94.38 194 ASN A C 1
ATOM 1572 O O . ASN A 1 194 ? 13.955 0.189 -19.290 1.00 94.38 194 ASN A O 1
ATOM 1576 N N . GLN A 1 195 ? 13.905 0.071 -17.050 1.00 94.31 195 GLN A N 1
ATOM 1577 C CA . GLN A 1 195 ? 13.086 -1.151 -17.022 1.00 94.31 195 GLN A CA 1
ATOM 1578 C C . GLN A 1 195 ? 11.692 -0.906 -17.617 1.00 94.31 195 GLN A C 1
ATOM 1580 O O . GLN A 1 195 ? 11.230 -1.719 -18.412 1.00 94.31 195 GLN A O 1
ATOM 1585 N N . ILE A 1 196 ? 11.056 0.216 -17.272 1.00 93.38 196 ILE A N 1
ATOM 1586 C CA . ILE A 1 196 ? 9.723 0.588 -17.770 1.00 93.38 196 ILE A CA 1
ATOM 1587 C C . ILE A 1 196 ? 9.773 0.914 -19.270 1.00 93.38 196 ILE A C 1
ATOM 1589 O O . ILE A 1 196 ? 8.980 0.375 -20.041 1.00 93.38 196 ILE A O 1
ATOM 1593 N N . LYS A 1 197 ? 10.744 1.724 -19.714 1.00 93.06 197 LYS A N 1
ATOM 1594 C CA . LYS A 1 197 ? 10.924 2.083 -21.134 1.00 93.06 197 LYS A CA 1
ATOM 1595 C C . LYS A 1 197 ? 11.089 0.854 -22.028 1.00 93.06 197 LYS A C 1
ATOM 1597 O O . LYS A 1 197 ? 10.475 0.789 -23.087 1.00 93.06 197 LYS A O 1
ATOM 1602 N N . LYS A 1 198 ? 11.858 -0.151 -21.589 1.00 94.81 198 LYS A N 1
ATOM 1603 C CA . LYS A 1 198 ? 12.048 -1.418 -22.326 1.00 94.81 198 LYS A CA 1
ATOM 1604 C C . LYS A 1 198 ? 10.751 -2.197 -22.554 1.00 94.81 198 LYS A C 1
ATOM 1606 O O . LYS A 1 198 ? 10.687 -3.006 -23.472 1.00 94.81 198 LYS A O 1
ATOM 1611 N N . LEU A 1 199 ? 9.736 -1.976 -21.722 1.00 94.44 199 LEU A N 1
ATOM 1612 C CA . LEU A 1 199 ? 8.429 -2.615 -21.854 1.00 94.44 199 LEU A CA 1
ATOM 1613 C C . LEU A 1 199 ? 7.477 -1.835 -22.780 1.00 94.44 199 LEU A C 1
ATOM 1615 O O . LEU A 1 199 ? 6.404 -2.351 -23.098 1.00 94.44 199 LEU A O 1
ATOM 1619 N N . GLY A 1 200 ? 7.856 -0.632 -23.227 1.00 91.62 200 GLY A N 1
ATOM 1620 C CA . GLY A 1 200 ? 7.069 0.183 -24.155 1.00 91.62 200 GLY A CA 1
ATOM 1621 C C . GLY A 1 200 ? 5.783 0.757 -23.555 1.00 91.62 200 GLY A C 1
ATOM 1622 O O . GLY A 1 200 ? 4.804 0.916 -24.280 1.00 91.62 200 GLY A O 1
ATOM 1623 N N . LEU A 1 201 ? 5.744 1.021 -22.243 1.00 87.25 201 LEU A N 1
ATOM 1624 C CA . LEU A 1 201 ? 4.578 1.649 -21.612 1.00 87.25 201 LEU A CA 1
ATOM 1625 C C . LEU A 1 201 ? 4.475 3.127 -22.008 1.00 87.25 201 LEU A C 1
ATOM 1627 O O . LEU A 1 201 ? 5.475 3.845 -22.014 1.00 87.25 201 LEU A O 1
ATOM 1631 N N . LYS A 1 202 ? 3.248 3.574 -22.304 1.00 69.75 202 LYS A N 1
ATOM 1632 C CA . LYS A 1 202 ? 2.927 4.967 -22.659 1.00 69.75 202 LYS A CA 1
ATOM 1633 C C . LYS A 1 202 ? 2.941 5.917 -21.457 1.00 69.75 202 LYS A C 1
ATOM 1635 O O . LYS A 1 202 ? 3.196 7.101 -21.638 1.00 69.75 202 LYS A O 1
ATOM 1640 N N . TRP A 1 203 ? 2.671 5.398 -20.259 1.00 58.44 203 TRP A N 1
ATOM 1641 C CA . TRP A 1 203 ? 2.521 6.170 -19.026 1.00 58.44 203 TRP A CA 1
ATOM 1642 C C . TRP A 1 203 ? 3.158 5.415 -17.853 1.00 58.44 203 TRP A C 1
ATOM 1644 O O . TRP A 1 203 ? 3.084 4.184 -17.803 1.00 58.44 203 TRP A O 1
ATOM 1654 N N . TRP A 1 204 ? 3.785 6.150 -16.932 1.00 49.78 204 TRP A N 1
ATOM 1655 C CA . TRP A 1 204 ? 4.304 5.659 -15.653 1.00 49.78 204 TRP A CA 1
ATOM 1656 C C . TRP A 1 204 ? 4.006 6.643 -14.530 1.00 49.78 204 TRP A C 1
ATOM 1658 O O . TRP A 1 204 ? 3.988 7.864 -14.809 1.00 49.78 204 TRP A O 1
#

Secondary structure (DSSP, 8-state):
-EEEB-HHHHHH-HHHHHHHHHHHHHTT---EE-SS--B-S-HHHHHT-HHHHHHHHHHHHHHHHHTT-SEEEE-S-HHHHHIIIIIHHHHHS-TTSSEEEEHHHHHHHHHHTTSS---GGG--SEEE----HIIIIIT---HHHHHHHHHH-SEEE--SS-GGGPPP-S-TTTTTT-GGGHHHHHHHHHHHHHHHHHTT-S--

Sequence (204 aa):
MLYTINPREAMFFPLSIIAAGKIFYAAQESWTFSSENFDVTNYGLYSGENDLAALFSTRLIKAKEKLGCQEIILAECGHGYNSNRWEIFSWTRQAQVHKVRSIIELITEYLSTKRIKLDPSRNREKVTLHDPCNLVRWGGLIEEQRYILRQSTFDFVEMKPNRIKNYCCGGGGGQLAMTRFAERRLRVGEIKANQIKKLGLKWW

Foldseek 3Di:
DEEAEAVCCVVPNVVLVVVLVVLCVLLVHDYDYFPPQRHLQQCCVLVVNLQSLLVNLVVQVVSCVVVVHQAYEYEPDLNSLLSNQPVNCVRNVPPDPGHYYYPLVVSLVCPVVVSDAEDQVVAAAADEDDDACSCFVRNVVFCSVVSNCVRNHDHYDYFPPDGNPDFHQLCDNNRVVDPVCVVVNVVSNVVVVVSVVVVVGPDD

pLDDT: mean 92.13, std 7.63, range [49.09, 98.56]